Protein AF-T0MMG4-F1 (afdb_monomer_lite)

Radius of gyration: 22.17 Å; chains: 1; bounding box: 51×58×62 Å

Foldseek 3Di:
DVLLVVLCVQCVVVLVVLLVLLVVFDFPVLLVVLLPDQDVVSLLVSCVVNFPQSDDPDADLLNLLLSLLVRLVVVLVVSVVSNVVSVVVVVVVPPPDDDDDPDDDDDPVPDLLVLLSCLLQVLLLLVLLLVLLVVVLVPDPSVVSLVSRRGNDDDLSVQSVVDPWVVSNCVRRQVPDPLVVVVVVDDDDRHSNPDPSVLSSLSSNLVSLLVSLVSCVVSPFLVLVLSQLVLVVSLLVLLVVCLPPAAAPSSLVSRRPSHPDDPVLSRQSRHHNDPVSNLVSCVVPFPSVDDRVLGSVLVSLVSLVVNSVDRSHSSVVSSSSVSSVLSSVLSSVSNVCSVVVNSVVNVSRNRSHD

Sequence (354 aa):
MHVQYTCTDKYGYIIAEINGKELQLFNSDEYNSLKQCETIEEICIKLNRKYKFLEGTEMNKNELKKSLNKTLINEYENILKCTNDNINNSYNYKDGINDYDKTDNNIHTTNPLNTILEYYIETHKIKNFFFILQSLTKNKDINNLFTKIDIGDFDELKTLKFCKDMTDVQKYCIENCFLKKYYYKLKWHPDFKDNDYQKKQALLNKFHIEDTYNKLKNTNLFILEILELEADRCIIDLTMNSLNMFVGKDRLDLYPRIHSMDAKMVSSLSMVESIDDMKNILSSRYNINKDLYSELVNKEVCKYCESFRIFNDVSCVYSYFKLKEQEIKNVLWIVDCVLQGRKNEIGSLLNLNK

InterPro domains:
  IPR002843 ATPase, V0 complex, C/D subunit [PF01992] (110-347)
  IPR016727 ATPase, V0 complex, subunit D [PTHR11028] (10-348)
  IPR036079 V-type ATP synthase subunit C/D subunit superfamily [SSF103486] (11-89)
  IPR036079 V-type ATP synthase subunit C/D subunit superfamily [SSF103486] (109-350)

Secondary structure (DSSP, 8-state):
-HHHHHHHHHHHHHHHHHHHHHHTS--HHHHHHHHT-SSHHHHHHHHTTT-TT---SS--HHHHHHHHHHHHHHHHHHHHHHHHHHHHHHHHTSTTS--------------HHHHHHHHHHHHHHHHHHHHHHHHHTTT--THHHHTT--S---GGGGGGGG-SSHHHIIIIIITTSTTHHHHTTS---SSGGG--HHHHHHHHHHHHHHHHHHHHTTS--THHHHHHHHHHHHHHHHHHHHTTT--THHHHTTS-SS-SS-HHHHHHHHH--SHHHHHHHHTTTS-TTS-HHHHHHHHHHHHHHHGGGSTT-THHHHHHHHHHHHHHHHHHHHHHHHHTT-GGGGGG------

Organism: NCBI:txid1037528

Structure (mmCIF, N/CA/C/O backbone):
data_AF-T0MMG4-F1
#
_entry.id   AF-T0MMG4-F1
#
loop_
_atom_site.group_PDB
_atom_site.id
_atom_site.type_symbol
_atom_site.label_atom_id
_atom_site.label_alt_id
_atom_site.label_comp_id
_atom_site.label_asym_id
_atom_site.label_entity_id
_atom_site.label_seq_id
_atom_site.pdbx_PDB_ins_code
_atom_site.Cartn_x
_atom_site.Cartn_y
_atom_site.Cartn_z
_atom_site.occupancy
_atom_site.B_iso_or_equiv
_atom_site.auth_seq_id
_atom_site.auth_comp_id
_atom_site.auth_asym_id
_atom_site.auth_atom_id
_atom_site.pdbx_PDB_model_num
ATOM 1 N N . MET A 1 1 ? 1.106 30.629 -8.065 1.00 41.16 1 MET A N 1
ATOM 2 C CA . MET A 1 1 ? -0.204 31.318 -8.106 1.00 41.16 1 MET A CA 1
ATOM 3 C C . MET A 1 1 ? -1.181 30.692 -9.105 1.00 41.16 1 MET A C 1
ATOM 5 O O . MET A 1 1 ? -2.135 30.102 -8.630 1.00 41.16 1 MET A O 1
ATOM 9 N N . HIS A 1 2 ? -0.978 30.703 -10.433 1.00 44.34 2 HIS A N 1
ATOM 10 C CA . HIS A 1 2 ? -1.979 30.150 -11.385 1.00 44.34 2 HIS A CA 1
ATOM 11 C C . HIS A 1 2 ? -2.314 28.646 -11.222 1.00 44.34 2 HIS A C 1
ATOM 13 O O . HIS A 1 2 ? -3.482 28.269 -11.286 1.00 44.34 2 HIS A O 1
ATOM 19 N N . VAL A 1 3 ? -1.323 27.788 -10.948 1.00 50.91 3 VAL A N 1
ATOM 20 C CA . VAL A 1 3 ? -1.549 26.345 -10.676 1.00 50.91 3 VAL A CA 1
ATOM 21 C C . VAL A 1 3 ? -2.307 26.122 -9.357 1.00 50.91 3 VAL A C 1
ATOM 23 O O . VAL A 1 3 ? -3.092 25.192 -9.225 1.00 50.91 3 VAL A O 1
ATOM 26 N N . GLN A 1 4 ? -2.124 27.020 -8.386 1.00 49.47 4 GLN A N 1
ATOM 27 C CA . GLN A 1 4 ? -2.804 26.944 -7.094 1.00 49.47 4 GLN A CA 1
ATOM 28 C C . GLN A 1 4 ? -4.275 27.354 -7.230 1.00 49.47 4 GLN A C 1
ATOM 30 O O . GLN A 1 4 ? -5.133 26.631 -6.758 1.00 49.47 4 GLN A O 1
ATOM 35 N N . TYR A 1 5 ? -4.609 28.434 -7.942 1.00 52.09 5 TYR A N 1
ATOM 36 C CA . TYR A 1 5 ? -6.021 28.796 -8.153 1.00 52.09 5 TYR A CA 1
ATOM 37 C C . TYR A 1 5 ? -6.809 27.692 -8.880 1.00 52.09 5 TYR A C 1
ATOM 39 O O . TYR A 1 5 ? -7.887 27.304 -8.441 1.00 52.09 5 TYR A O 1
ATOM 47 N N . THR A 1 6 ? -6.217 27.091 -9.915 1.00 57.38 6 THR A N 1
ATOM 48 C CA . THR A 1 6 ? -6.860 26.015 -10.693 1.00 57.38 6 THR A CA 1
ATOM 49 C C . THR A 1 6 ? -7.081 24.719 -9.905 1.00 57.38 6 THR A C 1
ATOM 51 O O . THR A 1 6 ? -8.056 24.013 -10.158 1.00 57.38 6 THR A O 1
ATOM 54 N N . CYS A 1 7 ? -6.220 24.401 -8.932 1.00 63.09 7 CYS A N 1
ATOM 55 C CA . CYS A 1 7 ? -6.427 23.266 -8.030 1.00 63.09 7 CYS A CA 1
ATOM 56 C C . CYS A 1 7 ? -7.556 23.544 -7.017 1.00 63.09 7 CYS A C 1
ATOM 58 O O . CYS A 1 7 ? -8.381 22.660 -6.777 1.00 63.09 7 CYS A O 1
ATOM 60 N N . THR A 1 8 ? -7.669 24.781 -6.507 1.00 63.19 8 THR A N 1
ATOM 61 C CA . THR A 1 8 ? -8.729 25.158 -5.550 1.00 63.19 8 THR A CA 1
ATOM 62 C C . THR A 1 8 ? -10.099 25.064 -6.205 1.00 63.19 8 THR A C 1
ATOM 64 O O . THR A 1 8 ? -11.004 24.444 -5.651 1.00 63.19 8 THR A O 1
ATOM 67 N N . ASP A 1 9 ? -10.233 25.620 -7.410 1.00 65.50 9 ASP A N 1
ATOM 68 C CA . ASP A 1 9 ? -11.503 25.648 -8.139 1.00 65.50 9 ASP A CA 1
ATOM 69 C C . ASP A 1 9 ? -11.989 24.237 -8.506 1.00 65.50 9 ASP A C 1
ATOM 71 O O . ASP A 1 9 ? -13.190 23.990 -8.595 1.00 65.50 9 ASP A O 1
ATOM 75 N N . LYS A 1 10 ? -11.061 23.287 -8.692 1.00 75.94 10 LYS A N 1
ATOM 76 C CA . LYS A 1 10 ? -11.376 21.922 -9.133 1.00 75.94 10 LYS A CA 1
ATOM 77 C C . LYS A 1 10 ? -11.512 20.905 -7.994 1.00 75.94 10 LYS A C 1
ATOM 79 O O . LYS A 1 10 ? -12.312 19.975 -8.104 1.00 75.94 10 LYS A O 1
ATOM 84 N N . TYR A 1 11 ? -10.732 21.046 -6.922 1.00 85.00 11 TYR A N 1
ATOM 85 C CA . TYR A 1 11 ? -10.633 20.042 -5.854 1.00 85.00 11 TYR A CA 1
ATOM 86 C C . TYR A 1 11 ? -10.850 20.602 -4.445 1.00 85.00 11 TYR A C 1
ATOM 88 O O . TYR A 1 11 ? -10.805 19.830 -3.491 1.00 85.00 11 TYR A O 1
ATOM 96 N N . GLY A 1 12 ? -11.128 21.900 -4.283 1.00 86.06 12 GLY A N 1
ATOM 97 C CA . GLY A 1 12 ? -11.238 22.544 -2.970 1.00 86.06 12 GLY A CA 1
ATOM 98 C C . GLY A 1 12 ? -12.233 21.866 -2.023 1.00 86.06 12 GLY A C 1
ATOM 99 O O . GLY A 1 12 ? -11.913 21.658 -0.855 1.00 86.06 12 GLY A O 1
ATOM 100 N N . TYR A 1 13 ? -13.396 21.437 -2.530 1.00 88.88 13 TYR A N 1
ATOM 101 C CA . TYR A 1 13 ? -14.374 20.671 -1.743 1.00 88.88 13 TYR A CA 1
ATOM 102 C C . TYR A 1 13 ? -13.795 19.345 -1.225 1.00 88.88 13 TYR A C 1
ATOM 104 O O . TYR A 1 13 ? -13.890 19.057 -0.036 1.00 88.88 13 TYR A O 1
ATOM 112 N N . ILE A 1 14 ? -13.146 18.571 -2.101 1.00 91.62 14 ILE A N 1
ATOM 113 C CA . ILE A 1 14 ? -12.551 17.269 -1.763 1.00 91.62 14 ILE A CA 1
ATOM 114 C C . ILE A 1 14 ? -11.416 17.449 -0.753 1.00 91.62 14 ILE A C 1
ATOM 116 O O . ILE A 1 14 ? -11.339 16.716 0.228 1.00 91.62 14 ILE A O 1
ATOM 120 N N . ILE A 1 15 ? -10.555 18.449 -0.961 1.00 92.56 15 ILE A N 1
ATOM 121 C CA . ILE A 1 15 ? -9.464 18.773 -0.037 1.00 92.56 15 ILE A CA 1
ATOM 122 C C . ILE A 1 15 ? -10.038 19.138 1.339 1.00 92.56 15 ILE A C 1
ATOM 124 O O . ILE A 1 15 ? -9.567 18.618 2.349 1.00 92.56 15 ILE A O 1
ATOM 128 N N . ALA A 1 16 ? -11.076 19.976 1.402 1.00 91.81 16 ALA A N 1
ATOM 129 C CA . ALA A 1 16 ? -11.722 20.346 2.661 1.00 91.81 16 ALA A CA 1
ATOM 130 C C . ALA A 1 16 ? -12.370 19.140 3.364 1.00 91.81 16 ALA A C 1
ATOM 132 O O . ALA A 1 16 ? -12.200 18.970 4.572 1.00 91.81 16 ALA A O 1
ATOM 133 N N . GLU A 1 17 ? -13.063 18.275 2.618 1.00 93.75 17 GLU A N 1
ATOM 134 C CA . GLU A 1 17 ? -13.663 17.050 3.154 1.00 93.75 17 GLU A CA 1
ATOM 135 C C . GLU A 1 17 ? -12.597 16.109 3.736 1.00 93.75 17 GLU A C 1
ATOM 137 O O . GLU A 1 17 ? -12.744 15.623 4.859 1.00 93.75 17 GLU A O 1
ATOM 142 N N . ILE A 1 18 ? -11.497 15.890 3.010 1.00 95.44 18 ILE A N 1
ATOM 143 C CA . ILE A 1 18 ? -10.385 15.039 3.449 1.00 95.44 18 ILE A CA 1
ATOM 144 C C . ILE A 1 18 ? -9.688 15.606 4.685 1.00 95.44 18 ILE A C 1
ATOM 146 O O . ILE A 1 18 ? -9.394 14.849 5.607 1.00 95.44 18 ILE A O 1
ATOM 150 N N . ASN A 1 19 ? -9.484 16.923 4.761 1.00 93.50 19 ASN A N 1
ATOM 151 C CA . ASN A 1 19 ? -8.957 17.555 5.974 1.00 93.50 19 ASN A CA 1
ATOM 152 C C . ASN A 1 19 ? -9.914 17.365 7.165 1.00 93.50 19 ASN A C 1
ATOM 154 O O . ASN A 1 19 ? -9.479 17.039 8.265 1.00 93.50 19 ASN A O 1
ATOM 158 N N . GLY A 1 20 ? -11.229 17.475 6.952 1.00 93.75 20 GLY A N 1
ATOM 159 C CA . GLY A 1 20 ? -12.221 17.172 7.988 1.00 93.75 20 GLY A CA 1
ATOM 160 C C . GLY A 1 20 ? -12.181 15.710 8.455 1.00 93.75 20 GLY A C 1
ATOM 161 O O . GLY A 1 20 ? -12.328 15.433 9.645 1.00 93.75 20 GLY A O 1
ATOM 162 N N . LYS A 1 21 ? -11.952 14.769 7.534 1.00 93.50 21 LYS A N 1
ATOM 163 C CA . LYS A 1 21 ? -11.812 13.336 7.831 1.00 93.50 21 LYS A CA 1
ATOM 164 C C . LYS A 1 21 ? -10.495 12.993 8.528 1.00 93.50 21 LYS A C 1
ATOM 166 O O . LYS A 1 21 ? -10.490 12.125 9.399 1.00 93.50 21 LYS A O 1
ATOM 171 N N . GLU A 1 22 ? -9.397 13.667 8.196 1.00 93.69 22 GLU A N 1
ATOM 172 C CA . GLU A 1 22 ? -8.114 13.534 8.901 1.00 93.69 22 GLU A CA 1
ATOM 173 C C . GLU A 1 22 ? -8.278 13.870 10.388 1.00 93.69 22 GLU A C 1
ATOM 175 O O . GLU A 1 22 ? -7.864 13.094 11.256 1.00 93.69 22 GLU A O 1
ATOM 180 N N . LEU A 1 23 ? -9.010 14.942 10.707 1.00 91.56 23 LEU A N 1
ATOM 181 C CA . LEU A 1 23 ? -9.283 15.324 12.095 1.00 91.56 23 LEU A CA 1
ATOM 182 C C . LEU A 1 23 ? -10.032 14.232 12.874 1.00 91.56 23 LEU A C 1
ATOM 184 O O . LEU A 1 23 ? -9.870 14.136 14.091 1.00 91.56 23 LEU A O 1
ATOM 188 N N . GLN A 1 24 ? -10.772 13.360 12.185 1.00 92.12 24 GLN A N 1
ATOM 189 C CA . GLN A 1 24 ? -11.480 12.225 12.779 1.00 92.12 24 GLN A CA 1
ATOM 190 C C . GLN A 1 24 ? -10.598 10.988 12.995 1.00 92.12 24 GLN A C 1
ATOM 192 O O . GLN A 1 24 ? -11.041 10.067 13.680 1.00 92.12 24 GLN A O 1
ATOM 197 N N . LEU A 1 25 ? -9.366 10.933 12.475 1.00 92.31 25 LEU A N 1
ATOM 198 C CA . LEU A 1 25 ? -8.430 9.846 12.791 1.00 92.31 25 LEU A CA 1
ATOM 199 C C . LEU A 1 25 ? -8.111 9.807 14.292 1.00 92.31 25 LEU A C 1
ATOM 201 O O . LEU A 1 25 ? -8.094 10.850 14.955 1.00 92.31 25 LEU A O 1
ATOM 205 N N . PHE A 1 26 ? -7.881 8.606 14.824 1.00 90.81 26 PHE A N 1
ATOM 206 C CA . PHE A 1 26 ? -7.609 8.363 16.241 1.00 90.81 26 PHE A CA 1
ATOM 207 C C . PHE A 1 26 ? -6.363 9.106 16.725 1.00 90.81 26 PHE A C 1
ATOM 209 O O . PHE A 1 26 ? -5.273 8.948 16.172 1.00 90.81 26 PHE A O 1
ATOM 216 N N . ASN A 1 27 ? -6.528 9.889 17.790 1.00 89.62 27 ASN A N 1
ATOM 217 C CA . ASN A 1 27 ? -5.412 10.490 18.513 1.00 89.62 27 ASN A CA 1
ATOM 218 C C . ASN A 1 27 ? -4.875 9.546 19.608 1.00 89.62 27 ASN A C 1
ATOM 220 O O . ASN A 1 27 ? -5.426 8.472 19.871 1.00 89.62 27 ASN A O 1
ATOM 224 N N . SER A 1 28 ? -3.788 9.960 20.259 1.00 87.00 28 SER A N 1
ATOM 225 C CA . SER A 1 28 ? -3.120 9.186 21.313 1.00 87.00 28 SER A CA 1
ATOM 226 C C . SER A 1 28 ? -4.047 8.826 22.485 1.00 87.00 28 SER A C 1
ATOM 228 O O . SER A 1 28 ? -3.994 7.699 22.981 1.00 87.00 28 SER A O 1
ATOM 230 N N . ASP A 1 29 ? -4.935 9.733 22.900 1.00 88.31 29 ASP A N 1
ATOM 231 C CA . ASP A 1 29 ? -5.864 9.509 24.015 1.00 88.31 29 ASP A CA 1
ATOM 232 C C . ASP A 1 29 ? -6.959 8.505 23.660 1.00 88.31 29 ASP A C 1
ATOM 234 O O . ASP A 1 29 ? -7.296 7.624 24.452 1.00 88.31 29 ASP A O 1
ATOM 238 N N . GLU A 1 30 ? -7.492 8.590 22.444 1.00 91.00 30 GLU A N 1
ATOM 239 C CA . GLU A 1 30 ? -8.483 7.641 21.956 1.00 91.00 30 GLU A CA 1
ATOM 240 C C . GLU A 1 30 ? -7.872 6.247 21.793 1.00 91.00 30 GLU A C 1
ATOM 242 O O . GLU A 1 30 ? -8.503 5.263 22.185 1.00 91.00 30 GLU A O 1
ATOM 247 N N . TYR A 1 31 ? -6.627 6.147 21.308 1.00 90.25 31 TYR A N 1
ATOM 248 C CA . TYR A 1 31 ? -5.901 4.879 21.326 1.00 90.25 31 TYR A CA 1
ATOM 249 C C . TYR A 1 31 ? -5.753 4.362 22.751 1.00 90.25 31 TYR A C 1
ATOM 251 O O . TYR A 1 31 ? -6.132 3.223 22.996 1.00 90.25 31 TYR A O 1
ATOM 259 N N . ASN A 1 32 ? -5.288 5.177 23.703 1.00 87.75 32 ASN A N 1
ATOM 260 C CA . ASN A 1 32 ? -5.181 4.775 25.110 1.00 87.75 32 ASN A CA 1
ATOM 261 C C . ASN A 1 32 ? -6.522 4.278 25.674 1.00 87.75 32 ASN A C 1
ATOM 263 O O . ASN A 1 32 ? -6.554 3.280 26.392 1.00 87.75 32 ASN A O 1
ATOM 267 N N . SER A 1 33 ? -7.631 4.904 25.279 1.00 90.62 33 SER A N 1
ATOM 268 C CA . SER A 1 33 ? -8.981 4.468 25.634 1.00 90.62 33 SER A CA 1
ATOM 269 C C . SER A 1 33 ? -9.349 3.099 25.046 1.00 90.62 33 SER A C 1
ATOM 271 O O . SER A 1 33 ? -10.020 2.310 25.710 1.00 90.62 33 SER A O 1
ATOM 273 N N . LEU A 1 34 ? -8.906 2.786 23.823 1.00 90.38 34 LEU A N 1
ATOM 274 C CA . LEU A 1 34 ? -9.069 1.456 23.223 1.00 90.38 34 LEU A CA 1
ATOM 275 C C . LEU A 1 34 ? -8.214 0.400 23.936 1.00 90.38 34 LEU A C 1
ATOM 277 O O . LEU A 1 34 ? -8.696 -0.702 24.176 1.00 90.38 34 LEU A O 1
ATOM 281 N N . LYS A 1 35 ? -6.977 0.734 24.336 1.00 87.88 35 LYS A N 1
ATOM 282 C CA . LYS A 1 35 ? -6.071 -0.192 25.054 1.00 87.88 35 LYS A CA 1
ATOM 283 C C . LYS A 1 35 ? -6.644 -0.670 26.392 1.00 87.88 35 LYS A C 1
ATOM 285 O O . LYS A 1 35 ? -6.288 -1.747 26.866 1.00 87.88 35 LYS A O 1
ATOM 290 N N . GLN A 1 36 ? -7.502 0.141 27.008 1.00 88.88 36 GLN A N 1
ATOM 291 C 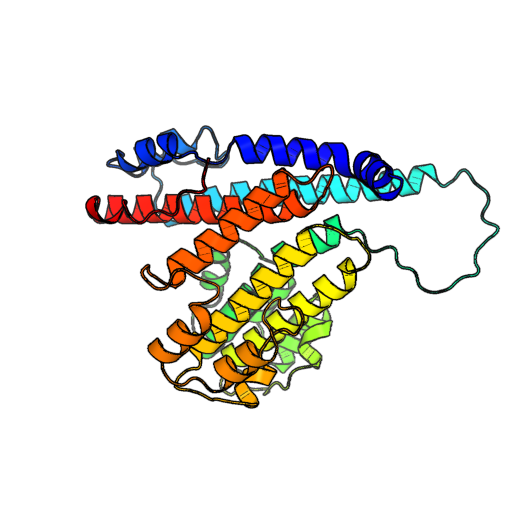CA . GLN A 1 36 ? -8.152 -0.174 28.279 1.00 88.88 36 GLN A CA 1
ATOM 292 C C . GLN A 1 36 ? -9.284 -1.199 28.140 1.00 88.88 36 GLN A C 1
ATOM 294 O O . GLN A 1 36 ? -9.649 -1.801 29.144 1.00 88.88 36 GLN A O 1
ATOM 299 N N . CYS A 1 37 ? -9.800 -1.438 26.929 1.00 90.69 37 CYS A N 1
ATOM 300 C CA . CYS A 1 37 ? -10.909 -2.366 26.717 1.00 90.69 37 CYS A CA 1
ATOM 301 C C . CYS A 1 37 ? -10.526 -3.810 27.080 1.00 90.69 37 CYS A C 1
ATOM 303 O O . CYS A 1 37 ? -9.371 -4.233 26.943 1.00 90.69 37 CYS A O 1
ATOM 305 N N . GLU A 1 38 ? -11.500 -4.577 27.555 1.00 89.25 38 GLU A N 1
ATOM 306 C CA . GLU A 1 38 ? -11.354 -5.994 27.915 1.00 89.25 38 GLU A CA 1
ATOM 307 C C . GLU A 1 38 ? -12.014 -6.931 26.910 1.00 89.25 38 GLU A C 1
ATOM 309 O O . GLU A 1 38 ? -11.631 -8.095 26.809 1.00 89.25 38 GLU A O 1
ATOM 314 N N . THR A 1 39 ? -12.958 -6.413 26.129 1.00 90.06 39 THR A N 1
ATOM 315 C CA . THR A 1 39 ? -13.765 -7.192 25.192 1.00 90.06 39 THR A CA 1
ATOM 316 C C . THR A 1 39 ? -13.793 -6.539 23.810 1.00 90.06 39 THR A C 1
ATOM 318 O O . THR A 1 39 ? -13.492 -5.350 23.653 1.00 90.06 39 THR A O 1
ATOM 321 N N . ILE A 1 40 ? -14.138 -7.316 22.776 1.00 89.00 40 ILE A N 1
ATOM 322 C CA . ILE A 1 40 ? -14.307 -6.760 21.426 1.00 89.00 40 ILE A CA 1
ATOM 323 C C . ILE A 1 40 ? -15.517 -5.828 21.408 1.00 89.00 40 ILE A C 1
ATOM 325 O O . ILE A 1 40 ? -15.472 -4.785 20.763 1.00 89.00 40 ILE A O 1
ATOM 329 N N . GLU A 1 41 ? -16.567 -6.152 22.153 1.00 89.25 41 GLU A N 1
ATOM 330 C CA . GLU A 1 41 ? -17.794 -5.371 22.256 1.00 89.25 41 GLU A CA 1
ATOM 331 C C . GLU A 1 41 ? -17.511 -3.943 22.752 1.00 89.25 41 GLU A C 1
ATOM 333 O O . GLU A 1 41 ? -17.969 -2.973 22.145 1.00 89.25 41 GLU A O 1
ATOM 338 N N . GLU A 1 42 ? -16.678 -3.785 23.788 1.00 91.25 42 GLU A N 1
ATOM 339 C CA . GLU A 1 42 ? -16.237 -2.469 24.277 1.00 91.25 42 GLU A CA 1
ATOM 340 C C . GLU A 1 42 ? -15.476 -1.667 23.216 1.00 91.25 42 GLU A C 1
ATOM 342 O O . GLU A 1 42 ? -15.705 -0.462 23.050 1.00 91.25 42 GLU A O 1
ATOM 347 N N . ILE A 1 43 ? -14.593 -2.339 22.468 1.00 91.12 43 ILE A N 1
ATOM 348 C CA . ILE A 1 43 ? -13.867 -1.734 21.347 1.00 91.12 43 ILE A CA 1
ATOM 349 C C . ILE A 1 43 ? -14.868 -1.261 20.285 1.00 91.12 43 ILE A C 1
ATOM 351 O O . ILE A 1 43 ? -14.791 -0.117 19.838 1.00 91.12 43 ILE A O 1
ATOM 355 N N . CYS A 1 44 ? -15.850 -2.088 19.925 1.00 90.44 44 CYS A N 1
ATOM 356 C CA . CYS A 1 44 ? -16.870 -1.757 18.928 1.00 90.44 44 CYS A CA 1
ATOM 357 C C . CYS A 1 44 ? -17.690 -0.528 19.330 1.00 90.44 44 CYS A C 1
ATOM 359 O O . CYS A 1 44 ? -17.863 0.385 18.522 1.00 90.44 44 CYS A O 1
ATOM 361 N N . ILE A 1 45 ? -18.112 -0.443 20.595 1.00 89.06 45 ILE A N 1
ATOM 362 C CA . ILE A 1 45 ? -18.847 0.716 21.124 1.00 89.06 45 ILE A CA 1
ATOM 363 C C . ILE A 1 45 ? -18.041 2.008 20.941 1.00 89.06 45 ILE A C 1
ATOM 365 O O . ILE A 1 45 ? -18.592 3.032 20.527 1.00 89.06 45 ILE A O 1
ATOM 369 N N . LYS A 1 46 ? -16.730 1.976 21.212 1.00 90.69 46 LYS A N 1
ATOM 370 C CA . LYS A 1 46 ? -15.849 3.141 21.023 1.00 90.69 46 LYS A CA 1
ATOM 371 C C . LYS A 1 46 ? -15.625 3.472 19.542 1.00 90.69 46 LYS A C 1
ATOM 373 O O . LYS A 1 46 ? -15.488 4.647 19.201 1.00 90.69 46 LYS A O 1
ATOM 378 N N . LEU A 1 47 ? -15.623 2.472 18.661 1.00 91.81 47 LEU A N 1
ATOM 379 C CA . LEU A 1 47 ? -15.443 2.652 17.217 1.00 91.81 47 LEU A CA 1
ATOM 380 C C . LEU A 1 47 ? -16.703 3.170 16.499 1.00 91.81 47 LEU A C 1
ATOM 382 O O . LEU A 1 47 ? -16.558 3.868 15.495 1.00 91.81 47 LEU A O 1
ATOM 386 N N . ASN A 1 48 ? -17.912 2.916 17.018 1.00 86.62 48 ASN A N 1
ATOM 387 C CA . ASN A 1 48 ? -19.199 3.291 16.396 1.00 86.62 48 ASN A CA 1
ATOM 388 C C . ASN A 1 48 ? -19.318 4.771 16.007 1.00 86.62 48 ASN A C 1
ATOM 390 O O . ASN A 1 48 ? -20.025 5.116 15.065 1.00 86.62 48 ASN A O 1
ATOM 394 N N . ARG A 1 49 ? -18.614 5.669 16.705 1.00 84.00 49 ARG A N 1
ATOM 395 C CA . ARG A 1 49 ? -18.614 7.105 16.374 1.00 84.00 49 ARG A CA 1
ATOM 396 C C . ARG A 1 49 ? -17.902 7.421 15.056 1.00 84.00 49 ARG A C 1
ATOM 398 O O . ARG A 1 49 ? -18.210 8.432 14.435 1.00 84.00 49 ARG A O 1
ATOM 405 N N . LYS A 1 50 ? -16.937 6.589 14.657 1.00 87.44 50 LYS A N 1
ATOM 406 C CA . LYS A 1 50 ? -16.031 6.820 13.519 1.00 87.44 50 LYS A CA 1
ATOM 407 C C . LYS A 1 50 ? -16.179 5.783 12.403 1.00 87.44 50 LYS A C 1
ATOM 409 O O . LYS A 1 50 ? -15.759 6.044 11.280 1.00 87.44 50 LYS A O 1
ATOM 414 N N . TYR A 1 51 ? -16.772 4.625 12.692 1.00 89.94 51 TYR A N 1
ATOM 415 C CA . TYR A 1 51 ? -16.980 3.534 11.742 1.00 89.94 51 TYR A CA 1
ATOM 416 C C . TYR A 1 51 ? -18.469 3.214 11.624 1.00 89.94 51 TYR A C 1
ATOM 418 O O . TYR A 1 51 ? -19.098 2.784 12.584 1.00 89.94 51 TYR A O 1
ATOM 426 N N . LYS A 1 52 ? -19.030 3.440 10.430 1.00 84.56 52 LYS A N 1
ATOM 427 C CA . LYS A 1 52 ? -20.486 3.431 10.200 1.00 84.56 52 LYS A CA 1
ATOM 428 C C . LYS A 1 52 ? -21.091 2.036 10.031 1.00 84.56 52 LYS A C 1
ATOM 430 O O . LYS A 1 52 ? -22.292 1.892 10.193 1.00 84.56 52 LYS A O 1
ATOM 435 N N . PHE A 1 53 ? -20.285 1.036 9.680 1.00 85.69 53 PHE A N 1
ATOM 436 C CA . PHE A 1 53 ? -20.763 -0.306 9.310 1.00 85.69 53 PHE A CA 1
ATOM 437 C C . PHE A 1 53 ? -20.557 -1.358 10.405 1.00 85.69 53 PHE A C 1
ATOM 439 O O . PHE A 1 53 ? -20.419 -2.538 10.102 1.00 85.69 53 PHE A O 1
ATOM 446 N N . LEU A 1 54 ? -20.481 -0.937 11.666 1.00 82.81 54 LEU A N 1
ATOM 447 C CA . LEU A 1 54 ? -20.386 -1.839 12.810 1.00 82.81 54 LEU A CA 1
ATOM 448 C C . LEU A 1 54 ? -21.803 -2.289 13.197 1.00 82.81 54 LEU A C 1
ATOM 450 O O . LEU A 1 54 ? -22.450 -1.690 14.051 1.00 82.81 54 LEU A O 1
ATOM 454 N N . GLU A 1 55 ? -22.311 -3.310 12.507 1.00 66.94 55 GLU A N 1
ATOM 455 C CA . GLU A 1 55 ? -23.650 -3.873 12.717 1.00 66.94 55 GLU A CA 1
ATOM 456 C C . GLU A 1 55 ? -23.535 -5.346 13.145 1.00 66.94 55 GLU A C 1
ATOM 458 O O . GLU A 1 55 ? -22.950 -6.156 12.429 1.00 66.94 55 GLU A O 1
ATOM 463 N N . GLY A 1 56 ? -24.093 -5.701 14.308 1.00 62.00 56 GLY A N 1
ATOM 464 C CA . GLY A 1 56 ? -24.115 -7.077 14.824 1.00 62.00 56 GLY A CA 1
ATOM 465 C C . GLY A 1 56 ? -24.150 -7.141 16.354 1.00 62.00 56 GLY A C 1
ATOM 466 O O . GLY A 1 56 ? -23.606 -6.267 17.023 1.00 62.00 56 GLY A O 1
ATOM 467 N N . THR A 1 57 ? -24.816 -8.157 16.915 1.00 59.03 57 THR A N 1
ATOM 468 C CA . THR A 1 57 ? -24.885 -8.394 18.373 1.00 59.03 57 THR A CA 1
ATOM 469 C C . THR A 1 57 ? -23.648 -9.103 18.923 1.00 59.03 57 THR A C 1
ATOM 471 O O . THR A 1 57 ? -23.305 -8.897 20.079 1.00 59.03 57 THR A O 1
ATOM 474 N N . GLU A 1 58 ? -22.970 -9.899 18.094 1.00 68.44 58 GLU A N 1
ATOM 475 C CA . GLU A 1 58 ? -21.698 -10.558 18.396 1.00 68.44 58 GLU A CA 1
ATOM 476 C C . GLU A 1 58 ? -20.773 -10.322 17.204 1.00 68.44 58 GLU A C 1
ATOM 478 O O . GLU A 1 58 ? -21.166 -10.590 16.068 1.00 68.44 58 GLU A O 1
ATOM 483 N N . MET A 1 59 ? -19.580 -9.774 17.442 1.00 80.62 59 MET A N 1
ATOM 484 C CA . MET A 1 59 ? -18.658 -9.424 16.365 1.00 80.62 59 MET A CA 1
ATOM 485 C C . MET A 1 59 ? -17.293 -10.049 16.616 1.00 80.62 59 MET A C 1
ATOM 487 O O . MET A 1 59 ? -16.595 -9.708 17.568 1.00 80.62 59 MET A O 1
ATOM 491 N N . ASN A 1 60 ? -16.885 -10.965 15.743 1.00 87.88 60 ASN A N 1
ATOM 492 C CA . ASN A 1 60 ? -15.540 -11.527 15.796 1.00 87.88 60 ASN A CA 1
ATOM 493 C C . ASN A 1 60 ? -14.526 -10.626 15.066 1.00 87.88 60 ASN A C 1
ATOM 495 O O . ASN A 1 60 ? -14.871 -9.704 14.323 1.00 87.88 60 ASN A O 1
ATOM 499 N N . LYS A 1 61 ? -13.230 -10.917 15.232 1.00 88.56 61 LYS A N 1
ATOM 500 C CA . LYS A 1 61 ? -12.142 -10.151 14.599 1.00 88.56 61 LYS A CA 1
ATOM 501 C C . LYS A 1 61 ? -12.295 -10.019 13.076 1.00 88.56 61 LYS A C 1
ATOM 503 O O . LYS A 1 61 ? -11.967 -8.974 12.515 1.00 88.56 61 LYS A O 1
ATOM 508 N N . ASN A 1 62 ? -12.753 -11.069 12.392 1.00 88.62 62 ASN A N 1
ATOM 509 C CA . ASN A 1 62 ? -12.879 -11.056 10.933 1.00 88.62 62 ASN A CA 1
ATOM 510 C C . ASN A 1 62 ? -14.051 -10.176 10.479 1.00 88.62 62 ASN A C 1
ATOM 512 O O . ASN A 1 62 ? -13.915 -9.447 9.498 1.00 88.62 62 ASN A O 1
ATOM 516 N N . GLU A 1 63 ? -15.175 -10.213 11.189 1.00 89.06 63 GLU A N 1
ATOM 517 C CA . GLU A 1 63 ? -16.329 -9.335 10.952 1.00 89.06 63 GLU A CA 1
ATOM 518 C C . GLU A 1 63 ? -15.996 -7.876 11.245 1.00 89.06 63 GLU A C 1
ATOM 520 O O . GLU A 1 63 ? -16.302 -7.003 10.429 1.00 89.06 63 GLU A O 1
ATOM 525 N N . LEU A 1 64 ? -15.279 -7.613 12.342 1.00 91.19 64 LEU A N 1
ATOM 526 C CA . LEU A 1 64 ? -14.769 -6.282 12.652 1.00 91.19 64 LEU A CA 1
ATOM 527 C C . LEU A 1 64 ? -13.865 -5.784 11.522 1.00 91.19 64 LEU A C 1
ATOM 529 O O . LEU A 1 64 ? -14.116 -4.721 10.964 1.00 91.19 64 LEU A O 1
ATOM 533 N N . LYS A 1 65 ? -12.870 -6.576 11.105 1.00 92.56 65 LYS A N 1
ATOM 534 C CA . LYS A 1 65 ? -11.984 -6.230 9.982 1.00 92.56 65 LYS A CA 1
ATOM 535 C C . LYS A 1 65 ? -12.767 -5.872 8.715 1.00 92.56 65 LYS A C 1
ATOM 537 O O . LYS A 1 65 ? -12.479 -4.846 8.100 1.00 92.56 65 LYS A O 1
ATOM 542 N N . LYS A 1 66 ? -13.763 -6.681 8.339 1.00 90.88 66 LYS A N 1
ATOM 543 C CA . LYS A 1 66 ? -14.622 -6.414 7.174 1.00 90.88 66 LYS A CA 1
ATOM 544 C C . LYS A 1 66 ? -15.388 -5.101 7.321 1.00 90.88 66 LYS A C 1
ATOM 546 O O . LYS A 1 66 ? -15.423 -4.315 6.381 1.00 90.88 66 LYS A O 1
ATOM 551 N N . SER A 1 67 ? -15.948 -4.836 8.496 1.00 91.69 67 SER A N 1
ATOM 552 C CA . SER A 1 67 ? -16.726 -3.624 8.786 1.00 91.69 67 SER A CA 1
ATOM 553 C C . SER A 1 67 ? -15.873 -2.351 8.746 1.00 91.69 67 SER A C 1
ATOM 555 O O . SER A 1 67 ? -16.275 -1.333 8.170 1.00 91.69 67 SER A O 1
ATOM 557 N N . LEU A 1 68 ? -14.654 -2.416 9.293 1.00 94.06 68 LEU A N 1
ATOM 558 C CA . LEU A 1 68 ? -13.689 -1.317 9.231 1.00 94.06 68 LEU A CA 1
ATOM 559 C C . LEU A 1 68 ? -13.274 -1.026 7.782 1.00 94.06 68 LEU A C 1
ATOM 561 O O . LEU A 1 68 ? -13.352 0.120 7.337 1.00 94.06 68 LEU A O 1
ATOM 565 N N . ASN A 1 69 ? -12.923 -2.065 7.018 1.00 94.56 69 ASN A N 1
ATOM 566 C CA . ASN A 1 69 ? -12.548 -1.924 5.608 1.00 94.56 69 ASN A CA 1
ATOM 567 C C . ASN A 1 69 ? -13.721 -1.460 4.731 1.00 94.56 69 ASN A C 1
ATOM 569 O O . ASN A 1 69 ? -13.520 -0.665 3.818 1.00 94.56 69 ASN A O 1
ATOM 573 N N . LYS A 1 70 ? -14.957 -1.871 5.033 1.00 93.19 70 LYS A N 1
ATOM 574 C CA . LYS A 1 70 ? -16.158 -1.380 4.342 1.00 93.19 70 LYS A CA 1
ATOM 575 C C . LYS A 1 70 ? -16.348 0.126 4.532 1.00 93.19 70 LYS A C 1
ATOM 577 O O . LYS A 1 70 ? -16.748 0.809 3.595 1.00 93.19 70 LYS A O 1
ATOM 582 N N . THR A 1 71 ? -16.018 0.656 5.714 1.00 94.50 71 THR A N 1
ATOM 583 C CA . THR A 1 71 ? -16.031 2.109 5.955 1.00 94.50 71 THR A CA 1
ATOM 584 C C . THR A 1 71 ? -15.020 2.807 5.053 1.00 94.50 71 THR A C 1
ATOM 586 O O . THR A 1 71 ? -15.405 3.705 4.313 1.00 94.50 71 THR A O 1
ATOM 589 N N . LEU A 1 72 ? -13.768 2.339 5.051 1.00 95.50 72 LEU A N 1
ATOM 590 C CA . LEU A 1 72 ? -12.694 2.872 4.207 1.00 9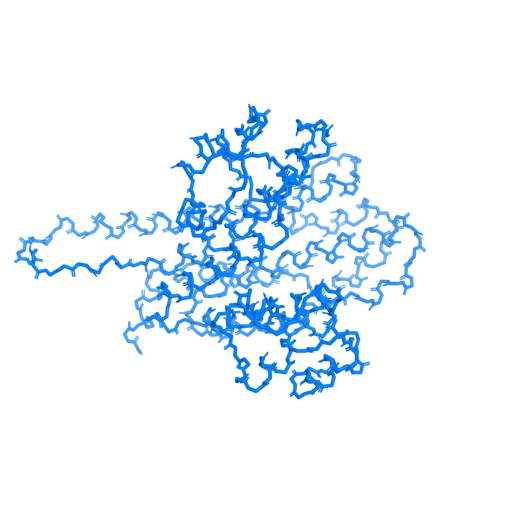5.50 72 LEU A CA 1
ATOM 591 C C . LEU A 1 72 ? -13.072 2.878 2.714 1.00 95.50 72 LEU A C 1
ATOM 593 O O . LEU A 1 72 ? -12.900 3.888 2.036 1.00 95.50 72 LEU A O 1
ATOM 597 N N . ILE A 1 73 ? -13.628 1.774 2.210 1.00 94.88 73 ILE A N 1
ATOM 598 C CA . ILE A 1 73 ? -14.017 1.637 0.797 1.00 94.88 73 ILE A CA 1
ATOM 599 C C . ILE A 1 73 ? -15.170 2.566 0.447 1.00 94.88 73 ILE A C 1
ATOM 601 O O . ILE A 1 73 ? -15.105 3.252 -0.565 1.00 94.88 73 ILE A O 1
ATOM 605 N N . ASN A 1 74 ? -16.191 2.655 1.297 1.00 94.88 74 ASN A N 1
ATOM 606 C CA . ASN A 1 74 ? -17.288 3.592 1.082 1.00 94.88 74 ASN A CA 1
ATOM 607 C C . ASN A 1 74 ? -16.784 5.045 1.040 1.00 94.88 74 ASN A C 1
ATOM 609 O O . ASN A 1 74 ? -17.263 5.855 0.252 1.00 94.88 74 ASN A O 1
ATOM 613 N N . GLU A 1 75 ? -15.813 5.409 1.881 1.00 95.06 75 GLU A N 1
ATOM 614 C CA . GLU A 1 75 ? -15.187 6.732 1.812 1.00 95.06 75 GLU A CA 1
ATOM 615 C C . GLU A 1 75 ? -14.413 6.935 0.507 1.00 95.06 75 GLU A C 1
ATOM 617 O O . GLU A 1 75 ? -14.566 7.981 -0.118 1.00 95.06 75 GLU A O 1
ATOM 622 N N . TYR A 1 76 ? -13.657 5.932 0.058 1.00 96.25 76 TYR A N 1
ATOM 623 C CA . TYR A 1 76 ? -12.974 5.952 -1.235 1.00 96.25 76 TYR A CA 1
ATOM 624 C C . TYR A 1 76 ? -13.945 6.128 -2.411 1.00 96.25 76 TYR A C 1
ATOM 626 O O . TYR A 1 76 ? -13.742 7.006 -3.250 1.00 96.25 76 TYR A O 1
ATOM 634 N N . GLU A 1 77 ? -15.027 5.350 -2.455 1.00 93.88 77 GLU A N 1
ATOM 635 C CA . GLU A 1 77 ? -16.036 5.406 -3.518 1.00 93.88 77 GLU A CA 1
ATOM 636 C C . GLU A 1 77 ? -16.736 6.766 -3.578 1.00 93.88 77 GLU A C 1
ATOM 638 O O . GLU A 1 77 ? -16.962 7.290 -4.669 1.00 93.88 77 GLU A O 1
ATOM 643 N N . ASN A 1 78 ? -17.021 7.378 -2.424 1.00 92.94 78 ASN A N 1
ATOM 644 C CA . ASN A 1 78 ? -17.592 8.724 -2.374 1.00 92.94 78 ASN A CA 1
ATOM 645 C C . ASN A 1 78 ? -16.638 9.766 -2.974 1.00 92.94 78 ASN A C 1
ATOM 647 O O . ASN A 1 78 ? -17.059 10.563 -3.810 1.00 92.94 78 ASN A O 1
ATOM 651 N N . ILE A 1 79 ? -15.349 9.727 -2.619 1.00 92.94 79 ILE A N 1
ATOM 652 C CA . ILE A 1 79 ? -14.348 10.653 -3.172 1.00 92.94 79 ILE A CA 1
ATOM 653 C C . ILE A 1 79 ? -14.156 10.425 -4.677 1.00 92.94 79 ILE A C 1
ATOM 655 O O . ILE A 1 79 ? -14.088 11.388 -5.446 1.00 92.94 79 ILE A O 1
ATOM 659 N N . LEU A 1 80 ? -14.124 9.168 -5.125 1.00 90.88 80 LEU A N 1
ATOM 660 C CA . LEU A 1 80 ? -14.034 8.825 -6.545 1.00 90.88 80 LEU A CA 1
ATOM 661 C C . LEU A 1 80 ? -15.251 9.341 -7.325 1.00 90.88 80 LEU A C 1
ATOM 663 O O . LEU A 1 80 ? -15.093 9.937 -8.391 1.00 90.88 80 LEU A O 1
ATOM 667 N N . LYS A 1 81 ? -16.458 9.173 -6.775 1.00 88.94 81 LYS A N 1
ATOM 668 C CA . LYS A 1 81 ? -17.695 9.699 -7.359 1.00 88.94 81 LYS A CA 1
ATOM 669 C C . LYS A 1 81 ? -17.654 11.223 -7.474 1.00 88.94 81 LYS A C 1
ATOM 671 O O . LYS A 1 81 ? -17.832 11.736 -8.573 1.00 88.94 81 LYS A O 1
ATOM 676 N N . CYS A 1 82 ? -17.324 11.932 -6.392 1.00 85.75 82 CYS A N 1
ATOM 677 C CA . CYS A 1 82 ? -17.166 13.390 -6.406 1.00 85.75 82 CYS A CA 1
ATOM 678 C C . CYS A 1 82 ? -16.137 13.844 -7.454 1.00 85.75 82 CYS A C 1
ATOM 680 O O . CYS A 1 82 ? -16.340 14.840 -8.147 1.00 85.75 82 CYS A O 1
ATOM 682 N N . THR A 1 83 ? -15.043 13.094 -7.609 1.00 84.25 83 THR A N 1
ATOM 683 C CA . THR A 1 83 ? -14.018 13.407 -8.609 1.00 84.25 83 THR A CA 1
ATOM 684 C C . THR A 1 83 ? -14.555 13.259 -10.034 1.00 84.25 83 THR A C 1
ATOM 686 O O . THR A 1 83 ? -14.320 14.138 -10.863 1.00 84.25 83 THR A O 1
ATOM 689 N N . ASN A 1 84 ? -15.314 12.199 -10.319 1.00 82.62 84 ASN A N 1
ATOM 690 C CA . ASN A 1 84 ? -15.927 11.970 -11.630 1.00 82.62 84 ASN A CA 1
ATOM 691 C C . ASN A 1 84 ? -17.043 12.977 -11.949 1.00 82.62 84 ASN A C 1
ATOM 693 O O . ASN A 1 84 ? -17.115 13.474 -13.073 1.00 82.62 84 ASN A O 1
ATOM 697 N N . ASP A 1 85 ? -17.859 13.343 -10.962 1.00 76.94 85 ASP A N 1
ATOM 698 C CA . ASP A 1 85 ? -18.916 14.347 -11.121 1.00 76.94 85 ASP A CA 1
ATOM 699 C C . ASP A 1 85 ? -18.321 15.734 -11.435 1.00 76.94 85 ASP A C 1
ATOM 701 O O . ASP A 1 85 ? -18.783 16.421 -12.350 1.00 76.94 85 ASP A O 1
ATOM 705 N N . ASN A 1 86 ? -17.224 16.115 -10.766 1.00 68.62 86 ASN A N 1
ATOM 706 C CA . ASN A 1 86 ? -16.489 17.350 -11.067 1.00 68.62 86 ASN A CA 1
ATOM 707 C C . ASN A 1 86 ? -15.916 17.362 -12.493 1.00 68.62 86 ASN A C 1
ATOM 709 O O . ASN A 1 86 ? -15.903 18.405 -13.149 1.00 68.62 86 ASN A O 1
ATOM 713 N N . ILE A 1 87 ? -15.454 16.212 -12.996 1.00 64.75 87 ILE A N 1
ATOM 714 C CA . ILE A 1 87 ? -14.979 16.079 -14.378 1.00 64.75 87 ILE A CA 1
ATOM 715 C C . ILE A 1 87 ? -16.136 16.316 -15.355 1.00 64.75 87 ILE A C 1
ATOM 717 O O . ILE A 1 87 ? -16.018 17.171 -16.232 1.00 64.75 87 ILE A O 1
ATOM 721 N N . ASN A 1 88 ? -17.263 15.626 -15.175 1.00 59.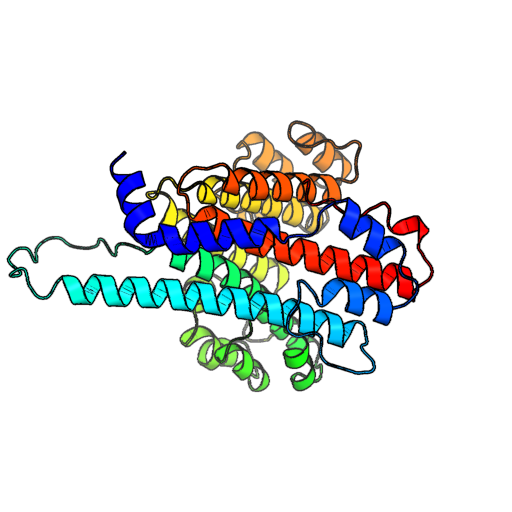97 88 ASN A N 1
ATOM 722 C CA . ASN A 1 88 ? -18.414 15.712 -16.079 1.00 59.97 88 ASN A CA 1
ATOM 723 C C . ASN A 1 88 ? -19.027 17.123 -16.117 1.00 59.97 88 ASN A C 1
ATOM 725 O O . ASN A 1 88 ? -19.324 17.644 -17.192 1.00 59.97 88 ASN A O 1
ATOM 729 N N . ASN A 1 89 ? -19.127 17.794 -14.966 1.00 57.78 89 ASN A N 1
ATOM 730 C CA . ASN A 1 89 ? -19.629 19.168 -14.890 1.00 57.78 89 ASN A CA 1
ATOM 731 C C . ASN A 1 89 ? -18.689 20.188 -15.556 1.00 57.78 89 ASN A C 1
ATOM 733 O O . ASN A 1 89 ? -19.158 21.169 -16.131 1.00 57.78 89 ASN A O 1
ATOM 737 N N . SER A 1 90 ? -17.372 19.946 -15.535 1.00 54.84 90 SER A N 1
ATOM 738 C CA . SER A 1 90 ? -16.395 20.809 -16.216 1.00 54.84 90 SER A CA 1
ATOM 739 C C . SER A 1 90 ? -16.453 20.718 -17.748 1.00 54.84 90 SER A C 1
ATOM 741 O O . SER A 1 90 ? -16.110 21.688 -18.425 1.00 54.84 90 SER A O 1
ATOM 743 N N . TYR A 1 91 ? -16.918 19.589 -18.299 1.00 49.06 91 TYR A N 1
ATOM 744 C CA . TYR A 1 91 ? -17.142 19.428 -19.739 1.00 49.06 91 TYR A CA 1
ATOM 745 C C . TYR A 1 91 ? -18.447 20.097 -20.191 1.00 49.06 91 TYR A C 1
ATOM 747 O O . TYR A 1 91 ? -18.439 20.809 -21.191 1.00 49.06 91 TYR A O 1
ATOM 755 N N . ASN A 1 92 ? -19.523 19.991 -19.405 1.00 40.53 92 ASN A N 1
ATOM 756 C CA . ASN A 1 92 ? -20.826 20.587 -19.740 1.00 40.53 92 ASN A CA 1
ATOM 757 C C . ASN A 1 92 ? -20.834 22.131 -19.750 1.00 40.53 92 ASN A C 1
ATOM 759 O O . ASN A 1 92 ? -21.724 22.738 -20.336 1.00 40.53 92 ASN A O 1
ATOM 763 N N . TYR A 1 93 ? -19.849 22.789 -19.128 1.00 42.06 93 TYR A N 1
ATOM 764 C CA . TYR A 1 93 ? -19.698 24.251 -19.179 1.00 42.06 93 TYR A CA 1
ATOM 765 C C . TYR A 1 93 ? -18.963 24.762 -20.433 1.00 42.06 93 TYR A C 1
ATOM 767 O O . TYR A 1 93 ? -18.906 25.973 -20.650 1.00 42.06 93 TYR A O 1
ATOM 775 N N . LYS A 1 94 ? -18.382 23.872 -21.253 1.00 43.44 94 LYS A N 1
ATOM 776 C CA . LYS A 1 94 ? -17.603 24.244 -22.448 1.00 43.44 94 LYS A CA 1
ATOM 777 C C . LYS A 1 94 ? -18.372 24.172 -23.771 1.00 43.44 94 LYS A C 1
ATOM 779 O O . LYS A 1 94 ? -17.843 24.652 -24.767 1.00 43.44 94 LYS A O 1
ATOM 784 N N . ASP A 1 95 ? -19.633 23.739 -23.781 1.00 39.53 95 ASP A N 1
ATOM 785 C CA . ASP A 1 95 ? -20.480 23.698 -24.991 1.00 39.53 95 ASP A CA 1
ATOM 786 C C . ASP A 1 95 ? -21.021 25.080 -25.446 1.00 39.53 95 ASP A C 1
ATOM 788 O O . ASP A 1 95 ? -22.015 25.174 -26.162 1.00 39.53 95 ASP A O 1
ATOM 792 N N . GLY A 1 96 ? -20.365 26.178 -25.051 1.00 37.56 96 GLY A N 1
ATOM 793 C CA . GLY A 1 96 ? -20.732 27.552 -25.422 1.00 37.56 96 GLY A CA 1
ATOM 794 C C . GLY A 1 96 ? -19.635 28.368 -26.117 1.00 37.56 96 GLY A C 1
ATOM 795 O O . GLY A 1 96 ? -19.870 29.535 -26.426 1.00 37.56 96 GLY A O 1
ATOM 796 N N . ILE A 1 97 ? -18.443 27.809 -26.360 1.00 36.44 97 ILE A N 1
ATOM 797 C CA . ILE A 1 97 ? -17.352 28.518 -27.049 1.00 36.44 97 ILE A CA 1
ATOM 798 C C . ILE A 1 97 ? -16.960 27.725 -28.295 1.00 36.44 97 ILE A C 1
ATOM 800 O O . ILE A 1 97 ? -16.470 26.606 -28.204 1.00 36.44 97 ILE A O 1
ATOM 804 N N . ASN A 1 98 ? -17.210 28.332 -29.455 1.00 35.12 98 ASN A N 1
ATOM 805 C CA . ASN A 1 98 ? -16.926 27.799 -30.784 1.00 35.12 98 ASN A CA 1
ATOM 806 C C . ASN A 1 98 ? -15.483 27.275 -30.912 1.00 35.12 98 ASN A C 1
ATOM 808 O O . ASN A 1 98 ? -14.523 28.040 -30.819 1.00 35.12 98 ASN A O 1
ATOM 812 N N . ASP A 1 99 ? -15.374 25.973 -31.183 1.00 36.88 99 ASP A N 1
ATOM 813 C CA . ASP A 1 99 ? -14.171 25.239 -31.582 1.00 36.88 99 ASP A CA 1
ATOM 814 C C . ASP A 1 99 ? -13.572 25.827 -32.877 1.00 36.88 99 ASP A C 1
ATOM 816 O O . ASP A 1 99 ? -14.112 25.609 -33.963 1.00 36.88 99 ASP A O 1
ATOM 820 N N . TYR A 1 100 ? -12.429 26.515 -32.783 1.00 33.66 100 TYR A N 1
ATOM 821 C CA . TYR A 1 100 ? -11.575 26.834 -33.940 1.00 33.66 100 TYR A CA 1
ATOM 822 C C . TYR A 1 100 ? -10.082 26.533 -33.745 1.00 33.66 100 TYR A C 1
ATOM 824 O O . TYR A 1 100 ? -9.295 26.919 -34.595 1.00 33.66 100 TYR A O 1
ATOM 832 N N . ASP A 1 101 ? -9.684 25.766 -32.726 1.00 32.00 101 ASP A N 1
ATOM 833 C CA . ASP A 1 101 ? -8.296 25.290 -32.595 1.00 32.00 101 ASP A CA 1
ATOM 834 C C . ASP A 1 101 ? -8.254 23.796 -32.243 1.00 32.00 101 ASP A C 1
ATOM 836 O O . ASP A 1 101 ? -7.968 23.377 -31.123 1.00 32.00 101 ASP A O 1
ATOM 840 N N . LYS A 1 102 ? -8.551 22.960 -33.246 1.00 34.97 102 LYS A N 1
ATOM 841 C CA . LYS A 1 102 ? -8.221 21.524 -33.264 1.00 34.97 102 LYS A CA 1
ATOM 842 C C . LYS A 1 102 ? -6.948 21.291 -34.068 1.00 34.97 102 LYS A C 1
ATOM 844 O O . LYS A 1 102 ? -6.965 20.567 -35.056 1.00 34.97 102 LYS A O 1
ATOM 849 N N . THR A 1 103 ? -5.840 21.882 -33.641 1.00 32.81 103 THR A N 1
ATOM 850 C CA . THR A 1 103 ? -4.507 21.488 -34.110 1.00 32.81 103 THR A CA 1
ATOM 851 C C . THR A 1 103 ? -3.489 21.714 -33.003 1.00 32.81 103 THR A C 1
ATOM 853 O O . THR A 1 103 ? -2.797 22.719 -33.002 1.00 32.81 103 THR A O 1
ATOM 856 N N . ASP A 1 104 ? -3.418 20.784 -32.051 1.00 30.41 104 ASP A N 1
ATOM 857 C CA . ASP A 1 104 ? -2.131 20.282 -31.567 1.00 30.41 104 ASP A CA 1
ATOM 858 C C . ASP A 1 104 ? -2.306 18.955 -30.817 1.00 30.41 104 ASP A C 1
ATOM 860 O O . ASP A 1 104 ? -3.188 18.759 -29.980 1.00 30.41 104 ASP A O 1
ATOM 864 N N . ASN A 1 105 ? -1.473 17.998 -31.209 1.00 31.50 105 ASN A N 1
ATOM 865 C CA . ASN A 1 105 ? -1.492 16.603 -30.799 1.00 31.50 105 ASN A CA 1
ATOM 866 C C . ASN A 1 105 ? -1.092 16.408 -29.318 1.00 31.50 105 ASN A C 1
ATOM 868 O O . ASN A 1 105 ? -0.139 17.013 -28.839 1.00 31.50 105 ASN A O 1
ATOM 872 N N . ASN A 1 106 ? -1.707 15.419 -28.654 1.00 30.22 106 ASN A N 1
ATOM 873 C CA . ASN A 1 106 ? -1.134 14.661 -27.524 1.00 30.22 106 ASN A CA 1
ATOM 874 C C . ASN A 1 106 ? -0.854 15.380 -26.186 1.00 30.22 106 ASN A C 1
ATOM 876 O O . ASN A 1 106 ? 0.170 15.132 -25.549 1.00 30.22 106 ASN A O 1
ATOM 880 N N . ILE A 1 107 ? -1.812 16.135 -25.650 1.00 35.19 107 ILE A N 1
ATOM 881 C CA . ILE A 1 107 ? -1.874 16.357 -24.195 1.00 35.19 107 ILE A CA 1
ATOM 882 C C . ILE A 1 107 ? -3.215 15.822 -23.695 1.00 35.19 107 ILE A C 1
ATOM 884 O O . ILE A 1 107 ? -4.175 16.565 -23.516 1.00 35.19 107 ILE A O 1
ATOM 888 N N . HIS A 1 108 ? -3.294 14.510 -23.453 1.00 38.91 108 HIS A N 1
ATOM 889 C CA . HIS A 1 108 ? -4.274 14.019 -22.488 1.00 38.91 108 HIS A CA 1
ATOM 890 C C . HIS A 1 108 ? -3.916 14.681 -21.156 1.00 38.91 108 HIS A C 1
ATOM 892 O O . HIS A 1 108 ? -2.908 14.342 -20.540 1.00 38.91 108 HIS A O 1
ATOM 898 N N . THR A 1 109 ? -4.685 15.687 -20.744 1.00 48.59 109 THR A N 1
ATOM 899 C CA . THR A 1 109 ? -4.536 16.329 -19.440 1.00 48.59 109 THR A CA 1
ATOM 900 C C . THR A 1 109 ? -4.960 15.321 -18.376 1.00 48.59 109 THR A C 1
ATOM 902 O O . THR A 1 109 ? -6.117 15.252 -17.967 1.00 48.59 109 THR A O 1
ATOM 905 N N . THR A 1 110 ? -4.022 14.462 -17.974 1.00 65.31 110 THR A N 1
ATOM 906 C CA . THR A 1 110 ? -4.238 13.436 -16.955 1.00 65.31 110 THR A CA 1
ATOM 907 C C . THR A 1 110 ? -4.770 14.106 -15.694 1.00 65.31 110 THR A C 1
ATOM 909 O O . THR A 1 110 ? -4.129 15.007 -15.154 1.00 65.31 110 THR A O 1
ATOM 912 N N . ASN A 1 111 ? -5.951 13.699 -15.223 1.00 86.81 111 ASN A N 1
ATOM 913 C CA . ASN A 1 111 ? -6.485 14.197 -13.963 1.00 86.81 111 ASN A CA 1
ATOM 914 C C . ASN A 1 111 ? -5.604 13.658 -12.813 1.00 86.81 111 ASN A C 1
ATOM 916 O O . ASN A 1 111 ? -5.574 12.438 -12.610 1.00 86.81 111 ASN A O 1
ATOM 920 N N . PRO A 1 112 ? -4.898 14.527 -12.060 1.00 90.69 112 PRO A N 1
ATOM 921 C CA . PRO A 1 112 ? -3.973 14.067 -11.031 1.00 90.69 112 PRO A CA 1
ATOM 922 C C . PRO A 1 112 ? -4.671 13.300 -9.908 1.00 90.69 112 PRO A C 1
ATOM 924 O O . PRO A 1 112 ? -4.165 12.273 -9.472 1.00 90.69 112 PRO A O 1
ATOM 927 N N . LEU A 1 113 ? -5.862 13.741 -9.489 1.00 91.81 113 LEU A N 1
ATOM 928 C CA . LEU A 1 113 ? -6.612 13.091 -8.416 1.00 91.81 113 LEU A CA 1
ATOM 929 C C . LEU A 1 113 ? -7.085 11.688 -8.819 1.00 91.81 113 LEU A C 1
ATOM 931 O O . LEU A 1 113 ? -6.911 10.752 -8.044 1.00 91.81 113 LEU A O 1
ATOM 935 N N . ASN A 1 114 ? -7.588 11.509 -10.045 1.00 92.81 114 ASN A N 1
ATOM 936 C CA . ASN A 1 114 ? -7.930 10.167 -10.539 1.00 92.81 114 ASN A CA 1
ATOM 937 C C . ASN A 1 114 ? -6.704 9.259 -10.564 1.00 92.81 114 ASN A C 1
ATOM 939 O O . ASN A 1 114 ? -6.777 8.138 -10.085 1.00 92.81 114 ASN A O 1
ATOM 943 N N . THR A 1 115 ? -5.564 9.762 -11.042 1.00 94.94 115 THR A N 1
ATOM 944 C CA . THR A 1 115 ? -4.319 8.978 -11.083 1.00 94.94 115 THR A CA 1
ATOM 945 C C . THR A 1 115 ? -3.881 8.544 -9.682 1.00 94.94 115 THR A C 1
ATOM 947 O O . THR A 1 115 ? -3.428 7.418 -9.495 1.00 94.94 115 THR A O 1
ATOM 950 N N . ILE A 1 116 ? -4.042 9.418 -8.684 1.00 96.50 116 ILE A N 1
ATOM 951 C CA . ILE A 1 116 ? -3.742 9.124 -7.277 1.00 96.50 116 ILE A CA 1
ATOM 952 C C . ILE A 1 116 ? -4.686 8.048 -6.717 1.00 96.50 116 ILE A C 1
ATOM 954 O O . ILE A 1 116 ? -4.232 7.095 -6.082 1.00 96.50 116 ILE A O 1
ATOM 958 N N . LEU A 1 117 ? -5.993 8.186 -6.954 1.00 96.38 117 LEU A N 1
ATOM 959 C CA . LEU A 1 117 ? -7.002 7.227 -6.493 1.00 96.38 117 LEU A CA 1
ATOM 960 C C . LEU A 1 117 ? -6.860 5.867 -7.189 1.00 96.38 117 LEU A C 1
ATOM 962 O O . LEU A 1 117 ? -7.045 4.832 -6.546 1.00 96.38 117 LEU A O 1
ATOM 966 N N . GLU A 1 118 ? -6.528 5.866 -8.480 1.00 96.06 118 GLU A N 1
ATOM 967 C CA . GLU A 1 118 ? -6.203 4.671 -9.260 1.00 96.06 118 GLU A CA 1
ATOM 968 C C . GLU A 1 118 ? -4.968 3.986 -8.682 1.00 96.06 118 GLU A C 1
ATOM 970 O O . GLU A 1 118 ? -5.049 2.812 -8.345 1.00 96.06 118 GLU A O 1
ATOM 975 N N . TYR A 1 119 ? -3.865 4.711 -8.469 1.00 97.62 119 TYR A N 1
ATOM 976 C CA . TYR A 1 119 ? -2.643 4.151 -7.882 1.00 97.62 119 TYR A CA 1
ATOM 977 C C . TYR A 1 119 ? -2.895 3.490 -6.520 1.00 97.62 119 TYR A C 1
ATOM 979 O O . TYR A 1 119 ? -2.451 2.363 -6.273 1.00 97.62 119 TYR A O 1
ATOM 987 N N . TYR A 1 120 ? -3.669 4.155 -5.655 1.00 97.81 120 TYR A N 1
ATOM 988 C CA . TYR A 1 120 ? -4.063 3.603 -4.363 1.00 97.81 120 TYR A CA 1
ATOM 989 C C . TYR A 1 120 ? -4.769 2.249 -4.526 1.00 97.81 120 TYR A C 1
ATOM 991 O O . TYR A 1 120 ? -4.279 1.238 -4.021 1.00 97.81 120 TYR A O 1
ATOM 999 N N . ILE A 1 121 ? -5.877 2.189 -5.276 1.00 97.19 121 ILE A N 1
ATOM 1000 C CA . ILE A 1 121 ? -6.669 0.955 -5.381 1.00 97.19 121 ILE A CA 1
ATOM 1001 C C . ILE A 1 121 ? -5.969 -0.127 -6.215 1.00 97.19 121 ILE A C 1
ATOM 1003 O O . ILE A 1 121 ? -6.056 -1.313 -5.885 1.00 97.19 121 ILE A O 1
ATOM 1007 N N . GLU A 1 122 ? -5.251 0.254 -7.274 1.00 97.25 122 GLU A N 1
ATOM 1008 C CA . GLU A 1 122 ? -4.508 -0.657 -8.149 1.00 97.25 122 GLU A CA 1
ATOM 1009 C C . GLU A 1 122 ? -3.399 -1.380 -7.379 1.00 97.25 122 GLU A C 1
ATOM 1011 O O . GLU A 1 122 ? -3.218 -2.582 -7.579 1.00 97.25 122 GLU A O 1
ATOM 1016 N N . THR A 1 123 ? -2.751 -0.727 -6.408 1.00 97.12 123 THR A N 1
ATOM 1017 C CA . THR A 1 123 ? -1.780 -1.377 -5.510 1.00 97.12 123 THR A CA 1
ATOM 1018 C C . THR A 1 123 ? -2.400 -2.562 -4.749 1.00 97.12 123 THR A C 1
ATOM 1020 O O . THR A 1 123 ? -1.789 -3.634 -4.646 1.00 97.12 123 THR A O 1
ATOM 1023 N N . HIS A 1 124 ? -3.646 -2.434 -4.274 1.00 96.88 124 HIS A N 1
ATOM 1024 C CA . HIS A 1 124 ? -4.370 -3.551 -3.650 1.00 96.88 124 HIS A CA 1
ATOM 1025 C C . HIS A 1 124 ? -4.774 -4.615 -4.670 1.00 96.88 124 HIS A C 1
ATOM 1027 O O . HIS A 1 124 ? -4.585 -5.807 -4.416 1.00 96.88 124 HIS A O 1
ATOM 1033 N N . LYS A 1 125 ? -5.269 -4.207 -5.845 1.00 96.81 125 LYS A N 1
ATOM 1034 C CA . LYS A 1 125 ? -5.649 -5.130 -6.927 1.00 96.81 125 LYS A CA 1
ATOM 1035 C C . LYS A 1 125 ? -4.471 -5.995 -7.379 1.00 96.81 125 LYS A C 1
ATOM 1037 O O . LYS A 1 125 ? -4.633 -7.205 -7.531 1.00 96.81 125 LYS A O 1
ATOM 1042 N N . ILE A 1 126 ? -3.276 -5.414 -7.521 1.00 97.38 126 ILE A N 1
ATOM 1043 C CA . ILE A 1 126 ? -2.039 -6.142 -7.846 1.00 97.38 126 ILE A CA 1
ATOM 1044 C C . ILE A 1 126 ? -1.740 -7.185 -6.765 1.00 97.38 126 ILE A C 1
ATOM 1046 O O . ILE A 1 126 ? -1.502 -8.355 -7.073 1.00 97.38 126 ILE A O 1
ATOM 1050 N N . LYS A 1 127 ? -1.785 -6.790 -5.488 1.00 95.69 127 LYS A N 1
ATOM 1051 C CA . LYS A 1 127 ? -1.553 -7.709 -4.367 1.00 95.69 127 LYS A CA 1
ATOM 1052 C C . LYS A 1 127 ? -2.547 -8.873 -4.370 1.00 95.69 127 LYS A C 1
ATOM 1054 O O . LYS A 1 127 ? -2.134 -10.019 -4.193 1.00 95.69 127 LYS A O 1
ATOM 1059 N N . ASN A 1 128 ? -3.828 -8.596 -4.602 1.00 95.19 128 ASN A N 1
ATOM 1060 C CA . ASN A 1 128 ? -4.874 -9.616 -4.658 1.00 95.19 128 ASN A CA 1
ATOM 1061 C C . ASN A 1 128 ? -4.692 -10.557 -5.851 1.00 95.19 128 ASN A C 1
ATOM 1063 O O . ASN A 1 128 ? -4.811 -11.769 -5.690 1.00 95.19 128 ASN A O 1
ATOM 1067 N N . PHE A 1 129 ? -4.327 -10.024 -7.019 1.00 95.69 129 PHE A N 1
ATOM 1068 C CA . PHE A 1 129 ? -4.011 -10.817 -8.205 1.00 95.69 129 PHE A CA 1
ATOM 1069 C C . PHE A 1 129 ? -2.923 -11.859 -7.916 1.00 95.69 129 PHE A C 1
ATOM 1071 O O . PHE A 1 129 ? -3.143 -13.056 -8.106 1.00 95.69 129 PHE A O 1
ATOM 1078 N N . PHE A 1 130 ? -1.784 -11.438 -7.359 1.00 95.12 130 PHE A N 1
ATOM 1079 C CA . PHE A 1 130 ? -0.708 -12.371 -7.012 1.00 95.12 130 PHE A CA 1
ATOM 1080 C C . PHE A 1 130 ? -1.070 -13.312 -5.857 1.00 95.12 130 PHE A C 1
ATOM 1082 O O . PHE A 1 130 ? -0.657 -14.472 -5.875 1.00 95.12 130 PHE A O 1
ATOM 1089 N N . PHE A 1 131 ? -1.867 -12.863 -4.884 1.00 93.06 131 PHE A N 1
ATOM 1090 C CA . PHE A 1 131 ? -2.370 -13.720 -3.808 1.00 93.06 131 PHE A CA 1
ATOM 1091 C C . PHE A 1 131 ? -3.221 -14.884 -4.341 1.00 93.06 131 PHE A C 1
ATOM 1093 O O . PHE A 1 131 ? -3.041 -16.028 -3.907 1.00 93.06 131 PHE A O 1
ATOM 1100 N N . ILE A 1 132 ? -4.115 -14.618 -5.300 1.00 92.44 132 ILE A N 1
ATOM 1101 C CA . ILE A 1 132 ? -4.938 -15.658 -5.927 1.00 92.44 132 ILE A CA 1
ATOM 1102 C C . ILE A 1 132 ? -4.072 -16.583 -6.785 1.00 92.44 132 ILE A C 1
ATOM 1104 O O . ILE A 1 132 ? -4.157 -17.796 -6.609 1.00 92.44 132 ILE A O 1
ATOM 1108 N N . LEU A 1 133 ? -3.175 -16.049 -7.623 1.00 92.62 133 LEU A N 1
ATOM 1109 C CA . LEU A 1 133 ? -2.280 -16.872 -8.447 1.00 92.62 133 LEU A CA 1
ATOM 1110 C C . LEU A 1 133 ? -1.427 -17.841 -7.615 1.00 92.62 133 LEU A C 1
ATOM 1112 O O . LEU A 1 133 ? -1.411 -19.037 -7.888 1.00 92.62 133 LEU A O 1
ATOM 1116 N N . GLN A 1 134 ? -0.795 -17.357 -6.541 1.00 91.00 134 GLN A N 1
ATOM 1117 C CA . GLN A 1 134 ? -0.017 -18.207 -5.628 1.00 91.00 134 GLN A CA 1
ATOM 1118 C C . GLN A 1 134 ? -0.873 -19.271 -4.927 1.00 91.00 134 GLN A C 1
ATOM 1120 O O . GLN A 1 134 ? -0.367 -20.309 -4.490 1.00 91.00 134 GLN A O 1
ATOM 1125 N N . SER A 1 135 ? -2.170 -19.006 -4.766 1.00 87.12 135 SER A N 1
ATOM 1126 C CA . SER A 1 135 ? -3.105 -19.947 -4.158 1.00 87.12 135 SER A CA 1
ATOM 1127 C C . SER A 1 135 ? -3.578 -21.017 -5.142 1.00 87.12 135 SER A C 1
ATOM 1129 O O . SER A 1 135 ? -3.747 -22.163 -4.720 1.00 87.12 135 SER A O 1
ATOM 1131 N N . LEU A 1 136 ? -3.714 -20.685 -6.432 1.00 85.44 136 LEU A N 1
ATOM 1132 C CA . LEU A 1 136 ? -3.993 -21.650 -7.505 1.00 85.44 136 LEU A CA 1
ATOM 1133 C C . LEU A 1 136 ? -2.888 -22.706 -7.600 1.00 85.44 136 LEU A C 1
ATOM 1135 O O . LEU A 1 136 ? -3.178 -23.892 -7.709 1.00 85.44 136 LEU A O 1
ATOM 1139 N N . THR A 1 137 ? -1.626 -22.308 -7.420 1.00 84.25 137 THR A N 1
ATOM 1140 C CA . THR A 1 137 ? -0.482 -23.235 -7.372 1.00 84.25 137 THR A CA 1
ATOM 1141 C C . THR A 1 137 ? -0.608 -24.300 -6.273 1.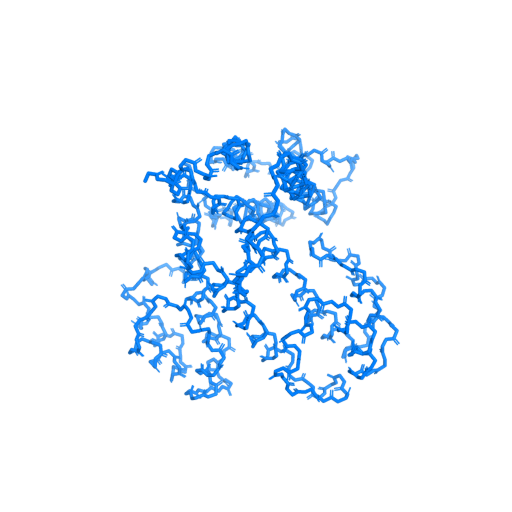00 84.25 137 THR A C 1
ATOM 1143 O O . THR A 1 137 ? -0.043 -25.387 -6.388 1.00 84.25 137 THR A O 1
ATOM 1146 N N . LYS A 1 138 ? -1.338 -23.996 -5.190 1.00 80.31 138 LYS A N 1
ATOM 1147 C CA . LYS A 1 138 ? -1.458 -24.832 -3.984 1.00 80.31 138 LYS A CA 1
ATOM 1148 C C . LYS A 1 138 ? -2.742 -25.677 -3.941 1.00 80.31 138 LYS A C 1
ATOM 1150 O O . LYS A 1 138 ? -2.997 -26.273 -2.899 1.00 80.31 138 LYS A O 1
ATOM 1155 N N . ASN A 1 139 ? -3.538 -25.731 -5.019 1.00 66.94 139 ASN A N 1
ATOM 1156 C CA . ASN A 1 139 ? -4.804 -26.485 -5.103 1.00 66.94 139 ASN A CA 1
ATOM 1157 C C . ASN A 1 139 ? -5.781 -26.207 -3.938 1.00 66.94 139 ASN A C 1
ATOM 1159 O O . ASN A 1 139 ? -6.397 -27.124 -3.398 1.00 66.94 139 ASN A O 1
ATOM 1163 N N . LYS A 1 140 ? -5.901 -24.948 -3.501 1.00 66.38 140 LYS A N 1
ATOM 1164 C CA . LYS A 1 140 ? -6.858 -24.558 -2.449 1.00 66.38 140 LYS A CA 1
ATOM 1165 C C . LYS A 1 140 ? -8.238 -24.268 -3.039 1.00 66.38 140 LYS A C 1
ATOM 1167 O O . LYS A 1 140 ? -8.318 -23.756 -4.151 1.00 66.38 140 LYS A O 1
ATOM 1172 N N . ASP A 1 141 ? -9.297 -24.495 -2.257 1.00 68.38 141 ASP A N 1
ATOM 1173 C CA . ASP A 1 141 ? -10.663 -24.068 -2.593 1.00 68.38 141 ASP A CA 1
ATOM 1174 C C . ASP A 1 141 ? -10.712 -22.563 -2.885 1.00 68.38 141 ASP A C 1
ATOM 1176 O O . ASP A 1 141 ? -10.652 -21.722 -1.983 1.00 68.38 141 ASP A O 1
ATOM 1180 N N . ILE A 1 142 ? -10.818 -22.225 -4.170 1.00 72.44 142 ILE A N 1
ATOM 1181 C CA . ILE A 1 142 ? -10.648 -20.860 -4.683 1.00 72.44 142 ILE A CA 1
ATOM 1182 C C . ILE A 1 142 ? -11.810 -19.960 -4.237 1.00 72.44 142 ILE A C 1
ATOM 1184 O O . ILE A 1 142 ? -11.616 -18.782 -3.938 1.00 72.44 142 ILE A O 1
ATOM 1188 N N . ASN A 1 143 ? -13.018 -20.520 -4.115 1.00 73.12 143 ASN A N 1
ATOM 1189 C CA . ASN A 1 143 ? -14.231 -19.764 -3.788 1.00 73.12 143 ASN A CA 1
ATOM 1190 C C . ASN A 1 143 ? -14.137 -19.047 -2.428 1.00 73.12 143 ASN A C 1
ATOM 1192 O O . ASN A 1 143 ? -14.545 -17.894 -2.313 1.00 73.12 143 ASN A O 1
ATOM 1196 N N . ASN A 1 144 ? -13.509 -19.675 -1.429 1.00 77.69 144 ASN A N 1
ATOM 1197 C CA . ASN A 1 144 ? -13.335 -19.098 -0.089 1.00 77.69 144 ASN A CA 1
ATOM 1198 C C . ASN A 1 144 ? -12.162 -18.102 0.001 1.00 77.69 144 ASN A C 1
ATOM 1200 O O . ASN A 1 144 ? -11.914 -17.518 1.058 1.00 77.69 144 ASN A O 1
ATOM 1204 N N . LEU A 1 145 ? -11.385 -17.922 -1.073 1.00 82.12 145 LEU A N 1
ATOM 1205 C CA . LEU A 1 145 ? -10.276 -16.964 -1.100 1.00 82.12 145 LEU A CA 1
ATOM 1206 C C . LEU A 1 145 ? -10.752 -15.564 -1.468 1.00 82.12 145 LEU A C 1
ATOM 1208 O O . LEU A 1 145 ? -10.287 -14.601 -0.863 1.00 82.12 145 LEU A O 1
ATOM 1212 N N . PHE A 1 146 ? -11.715 -15.450 -2.384 1.00 82.50 146 PHE A N 1
ATOM 1213 C CA . PHE A 1 146 ? -12.297 -14.156 -2.749 1.00 82.50 146 PHE A CA 1
ATOM 1214 C C . PHE A 1 146 ? -12.990 -13.489 -1.557 1.00 82.50 146 PHE A C 1
ATOM 1216 O O . PHE A 1 146 ? -12.901 -12.280 -1.395 1.00 82.50 146 PHE A O 1
ATOM 1223 N N . THR A 1 147 ? -13.568 -14.267 -0.635 1.00 80.69 147 THR A N 1
ATOM 1224 C CA . THR A 1 147 ? -14.179 -13.732 0.596 1.00 80.69 147 THR A CA 1
ATOM 1225 C C . THR A 1 147 ? -13.172 -13.145 1.594 1.00 80.69 147 THR A C 1
ATOM 1227 O O . THR A 1 147 ? -13.588 -12.579 2.605 1.00 80.69 147 THR A O 1
ATOM 1230 N N . LYS A 1 148 ? -11.862 -13.339 1.368 1.00 82.94 148 LYS A N 1
ATOM 1231 C CA . LYS A 1 148 ? -10.769 -12.754 2.167 1.00 82.94 148 LYS A CA 1
ATOM 1232 C C . LYS A 1 148 ? -10.226 -11.457 1.565 1.00 82.94 148 LYS A C 1
ATOM 1234 O O . LYS A 1 148 ? -9.362 -10.831 2.179 1.00 82.94 148 LYS A O 1
ATOM 1239 N N . ILE A 1 149 ? -10.677 -11.094 0.366 1.00 86.00 149 ILE A N 1
ATOM 1240 C CA . ILE A 1 149 ? -10.322 -9.835 -0.273 1.00 86.00 149 ILE A CA 1
ATOM 1241 C C . ILE A 1 149 ? -11.202 -8.758 0.346 1.00 86.00 149 ILE A C 1
ATOM 1243 O O . ILE A 1 149 ? -12.405 -8.727 0.117 1.00 86.00 149 ILE A O 1
ATOM 1247 N N . ASP A 1 150 ? -10.587 -7.903 1.159 1.00 86.62 150 ASP A N 1
ATOM 1248 C CA . ASP A 1 150 ? -11.303 -6.793 1.779 1.00 86.62 150 ASP A CA 1
ATOM 1249 C C . ASP A 1 150 ? -11.281 -5.551 0.881 1.00 86.62 150 ASP A C 1
ATOM 1251 O O . ASP A 1 150 ? -12.319 -4.945 0.676 1.00 86.62 150 ASP A O 1
ATOM 1255 N N . ILE A 1 151 ? -10.116 -5.192 0.325 1.00 91.75 151 ILE A N 1
ATOM 1256 C CA . ILE A 1 151 ? -9.885 -3.982 -0.485 1.00 91.75 151 ILE A CA 1
ATOM 1257 C C . ILE A 1 151 ? -9.328 -4.404 -1.844 1.00 91.75 151 ILE A C 1
ATOM 1259 O O . ILE A 1 151 ? -8.471 -5.286 -1.896 1.00 91.75 151 ILE A O 1
ATOM 1263 N N . GLY A 1 152 ? -9.756 -3.749 -2.928 1.00 90.88 152 GLY A N 1
ATOM 1264 C CA . GLY A 1 152 ? -9.224 -3.986 -4.274 1.00 90.88 152 GLY A CA 1
ATOM 1265 C C . GLY A 1 152 ? -9.756 -5.257 -4.941 1.00 90.88 152 GLY A C 1
ATOM 1266 O O . GLY A 1 152 ? -9.000 -5.930 -5.644 1.00 90.88 152 GLY A O 1
ATOM 1267 N N . ASP A 1 153 ? -11.021 -5.613 -4.700 1.00 90.69 153 ASP A N 1
ATOM 1268 C CA . ASP A 1 153 ? -11.741 -6.571 -5.550 1.00 90.69 153 ASP A CA 1
ATOM 1269 C C . ASP A 1 153 ? -12.051 -5.934 -6.918 1.00 90.69 153 ASP A C 1
ATOM 1271 O O . ASP A 1 153 ? -12.165 -4.710 -7.041 1.00 90.69 153 ASP A O 1
ATOM 1275 N N . PHE A 1 154 ? -12.130 -6.756 -7.962 1.00 92.69 154 PHE A N 1
ATOM 1276 C CA . PHE A 1 154 ? -12.513 -6.339 -9.312 1.00 92.69 154 PHE A CA 1
ATOM 1277 C C . PHE A 1 154 ? -13.021 -7.536 -10.120 1.00 92.69 154 PHE A C 1
ATOM 1279 O O . PHE A 1 154 ? -12.661 -8.683 -9.850 1.00 92.69 154 PHE A O 1
ATOM 1286 N N . ASP A 1 155 ? -13.877 -7.289 -11.107 1.00 91.75 155 ASP A N 1
ATOM 1287 C CA . ASP A 1 155 ? -14.638 -8.360 -11.755 1.00 91.75 155 ASP A CA 1
ATOM 1288 C C . ASP A 1 155 ? -13.769 -9.306 -12.584 1.00 91.75 155 ASP A C 1
ATOM 1290 O O . ASP A 1 155 ? -13.960 -10.524 -12.528 1.00 91.75 155 ASP A O 1
ATOM 1294 N N . GLU A 1 156 ? -12.746 -8.792 -13.266 1.00 94.12 156 GLU A N 1
ATOM 1295 C CA . GLU A 1 156 ? -11.813 -9.615 -14.035 1.00 94.12 156 GLU A CA 1
ATOM 1296 C C . GLU A 1 156 ? -11.037 -10.585 -13.132 1.00 94.12 156 GLU A C 1
ATOM 1298 O O . GLU A 1 156 ? -10.752 -11.709 -13.547 1.00 94.12 156 GLU A O 1
ATOM 1303 N N . LEU A 1 157 ? -10.764 -10.225 -11.871 1.00 93.31 157 LEU A N 1
ATOM 1304 C CA . LEU A 1 157 ? -10.085 -11.103 -10.910 1.00 93.31 157 LEU A CA 1
ATOM 1305 C C . LEU A 1 157 ? -10.881 -12.384 -10.644 1.00 93.31 157 LEU A C 1
ATOM 1307 O O . LEU A 1 157 ? -10.308 -13.461 -10.466 1.00 93.31 157 LEU A O 1
ATOM 1311 N N . LYS A 1 158 ? -12.215 -12.286 -10.647 1.00 91.06 158 LYS A N 1
ATOM 1312 C CA . LYS A 1 158 ? -13.119 -13.413 -10.382 1.00 91.06 158 LYS A CA 1
ATOM 1313 C C . LYS A 1 158 ? -13.055 -14.466 -11.484 1.00 91.06 158 LYS A C 1
ATOM 1315 O O . LYS A 1 158 ? -13.468 -15.598 -11.243 1.00 91.06 158 LYS A O 1
ATOM 1320 N N . THR A 1 159 ? -12.523 -14.135 -12.663 1.00 92.38 159 THR A N 1
ATOM 1321 C CA . THR A 1 159 ? -12.327 -15.092 -13.764 1.00 92.38 159 THR A CA 1
ATOM 1322 C C . THR A 1 159 ? -11.242 -16.125 -13.454 1.00 92.38 159 THR A C 1
ATOM 1324 O O . THR A 1 159 ? -11.328 -17.251 -13.942 1.00 92.38 159 THR A O 1
ATOM 1327 N N . LEU A 1 160 ? -10.294 -15.807 -12.557 1.00 91.19 160 LEU A N 1
ATOM 1328 C CA . LEU A 1 160 ? -9.174 -16.687 -12.198 1.00 91.19 160 LEU A CA 1
ATOM 1329 C C . LEU A 1 160 ? -9.611 -18.051 -11.652 1.00 91.19 160 LEU A C 1
ATOM 1331 O O . LEU A 1 160 ? -8.861 -19.015 -11.763 1.00 91.19 160 LEU A O 1
ATOM 1335 N N . LYS A 1 161 ? -10.827 -18.165 -11.102 1.00 88.31 161 LYS A N 1
ATOM 1336 C CA . LYS A 1 161 ? -11.370 -19.445 -10.615 1.00 88.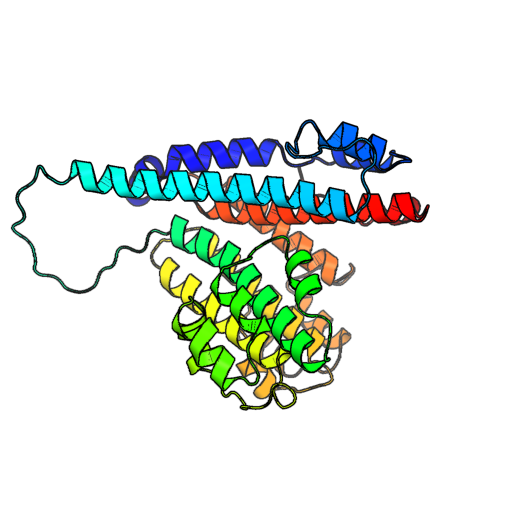31 161 LYS A CA 1
ATOM 1337 C C . LYS A 1 161 ? -11.611 -20.481 -11.713 1.00 88.31 161 LYS A C 1
ATOM 1339 O O . LYS A 1 161 ? -11.783 -21.654 -11.401 1.00 88.31 161 LYS A O 1
ATOM 1344 N N . PHE A 1 162 ? -11.665 -20.046 -12.969 1.00 88.25 162 PHE A N 1
ATOM 1345 C CA . PHE A 1 162 ? -11.906 -20.907 -14.123 1.00 88.25 162 PHE A CA 1
ATOM 1346 C C . PHE A 1 162 ? -10.650 -21.143 -14.968 1.00 88.25 162 PHE A C 1
ATOM 1348 O O . PHE A 1 162 ? -10.694 -21.958 -15.888 1.00 88.25 162 PHE A O 1
ATOM 1355 N N . CYS A 1 163 ? -9.550 -20.445 -14.676 1.00 91.50 163 CYS A N 1
ATOM 1356 C CA . CYS A 1 163 ? -8.323 -20.530 -15.459 1.00 91.50 163 CYS A CA 1
ATOM 1357 C C . CYS A 1 163 ? -7.550 -21.810 -15.135 1.00 91.50 163 CYS A C 1
ATOM 1359 O O . CYS A 1 163 ? -7.304 -22.115 -13.967 1.00 91.50 163 CYS A O 1
ATOM 1361 N N . LYS A 1 164 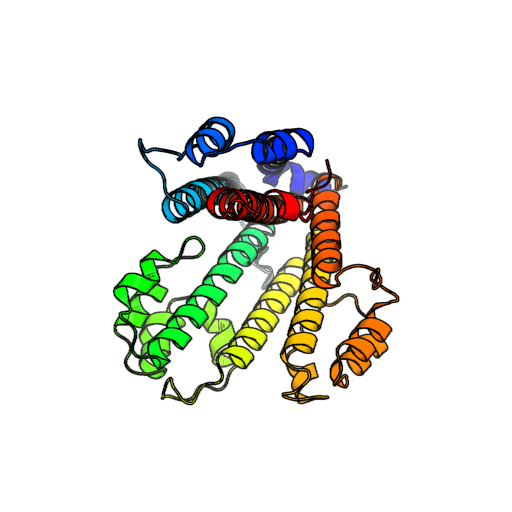? -7.132 -22.539 -16.173 1.00 91.00 164 LYS A N 1
ATOM 1362 C CA . LYS A 1 164 ? -6.325 -23.761 -16.031 1.00 91.00 164 LYS A CA 1
ATOM 1363 C C . LYS A 1 164 ? -4.829 -23.488 -16.073 1.00 91.00 164 LYS A C 1
ATOM 1365 O O . LYS A 1 164 ? -4.057 -24.243 -15.490 1.00 91.00 164 LYS A O 1
ATOM 1370 N N . ASP A 1 165 ? -4.436 -22.423 -16.756 1.00 93.50 165 ASP A N 1
ATOM 1371 C CA . ASP A 1 165 ? -3.051 -22.031 -16.965 1.00 93.50 165 ASP A CA 1
ATOM 1372 C C . ASP A 1 165 ? -2.929 -20.498 -17.076 1.00 93.50 165 ASP A C 1
ATOM 1374 O O . ASP A 1 165 ? -3.916 -19.754 -17.005 1.00 93.50 165 ASP A O 1
ATOM 1378 N N . MET A 1 166 ? -1.706 -19.999 -17.253 1.00 95.81 166 MET A N 1
ATOM 1379 C CA . MET A 1 166 ? -1.463 -18.569 -17.453 1.00 95.81 166 MET A CA 1
ATOM 1380 C C . MET A 1 166 ? -1.998 -18.044 -18.798 1.00 95.81 166 MET A C 1
ATOM 1382 O O . MET A 1 166 ? -2.211 -16.836 -18.912 1.00 95.81 166 MET A O 1
ATOM 1386 N N . THR A 1 167 ? -2.258 -18.910 -19.783 1.00 95.38 167 THR A N 1
ATOM 1387 C CA . THR A 1 167 ? -2.868 -18.547 -21.075 1.00 95.38 167 THR A CA 1
ATOM 1388 C C . THR A 1 167 ? -4.325 -18.122 -20.883 1.00 95.38 167 THR A C 1
ATOM 1390 O O . THR A 1 167 ? -4.753 -17.081 -21.387 1.00 95.38 167 THR A O 1
ATOM 1393 N N . ASP A 1 168 ? -5.078 -18.881 -20.085 1.00 95.38 168 ASP A N 1
ATOM 1394 C CA . ASP A 1 168 ? -6.435 -18.535 -19.672 1.00 95.38 168 ASP A CA 1
ATOM 1395 C C . ASP A 1 168 ? -6.441 -17.243 -18.846 1.00 95.38 168 ASP A C 1
ATOM 1397 O O . ASP A 1 168 ? -7.272 -16.363 -19.076 1.00 95.38 168 ASP A O 1
ATOM 1401 N N . VAL A 1 169 ? -5.486 -17.083 -17.918 1.00 95.81 169 VAL A N 1
ATOM 1402 C CA . VAL A 1 169 ? -5.335 -15.836 -17.144 1.00 95.81 169 VAL A CA 1
ATOM 1403 C C . VAL A 1 169 ? -5.121 -14.643 -18.065 1.00 95.81 169 VAL A C 1
ATOM 1405 O O . VAL A 1 169 ? -5.776 -13.613 -17.890 1.00 95.81 169 VAL A O 1
ATOM 1408 N N . GLN A 1 170 ? -4.246 -14.774 -19.061 1.00 95.81 170 GLN A N 1
ATOM 1409 C CA . GLN A 1 170 ? -4.014 -13.722 -20.041 1.00 95.81 170 GLN A CA 1
ATOM 1410 C C . GLN A 1 170 ? -5.320 -13.353 -20.760 1.00 95.81 170 GLN A C 1
ATOM 1412 O O . GLN A 1 170 ? -5.720 -12.190 -20.762 1.00 95.81 170 GLN A O 1
ATOM 1417 N N . LYS A 1 171 ? -6.013 -14.351 -21.313 1.00 95.50 171 LYS A N 1
ATOM 1418 C CA . LYS A 1 171 ? -7.211 -14.157 -22.136 1.00 95.50 171 LYS A CA 1
ATOM 1419 C C . LYS A 1 171 ? -8.407 -13.600 -21.360 1.00 95.50 171 LYS A C 1
ATOM 1421 O O . LYS A 1 171 ? -9.092 -12.716 -21.868 1.00 95.50 171 LYS A O 1
ATOM 1426 N N . TYR A 1 172 ? -8.696 -14.136 -20.174 1.00 94.69 172 TYR A N 1
ATOM 1427 C CA . TYR A 1 172 ? -9.933 -13.827 -19.447 1.00 94.69 172 TYR A CA 1
ATOM 1428 C C . TYR A 1 172 ? -9.766 -12.723 -18.401 1.00 94.69 172 TYR A C 1
ATOM 1430 O O . TYR A 1 172 ? -10.699 -11.947 -18.199 1.00 94.69 172 TYR A O 1
ATOM 1438 N N . CYS A 1 173 ? -8.591 -12.617 -17.771 1.00 95.38 173 CYS A N 1
ATOM 1439 C CA . CYS A 1 173 ? -8.336 -11.625 -16.728 1.00 95.38 173 CYS A CA 1
ATOM 1440 C C . CYS A 1 173 ? -7.530 -10.428 -17.252 1.00 95.38 173 CYS A C 1
ATOM 1442 O O . CYS A 1 173 ? -7.920 -9.285 -17.034 1.00 95.38 173 CYS A O 1
ATOM 1444 N N . ILE A 1 174 ? -6.392 -10.660 -17.916 1.00 96.25 174 ILE A N 1
ATOM 1445 C CA . ILE A 1 174 ? -5.426 -9.588 -18.218 1.00 96.25 174 ILE A CA 1
ATOM 1446 C C . ILE A 1 174 ? -5.901 -8.680 -19.346 1.00 96.25 174 ILE A C 1
ATOM 1448 O O . ILE A 1 174 ? -5.773 -7.465 -19.226 1.00 96.25 174 ILE A O 1
ATOM 1452 N N . GLU A 1 175 ? -6.455 -9.241 -20.423 1.00 94.94 175 GLU A N 1
ATOM 1453 C CA . GLU A 1 175 ? -6.860 -8.463 -21.601 1.00 94.94 175 GLU A CA 1
ATOM 1454 C C . GLU A 1 175 ? -7.882 -7.360 -21.300 1.00 94.94 175 GLU A C 1
ATOM 1456 O O . GLU A 1 175 ? -7.901 -6.341 -21.993 1.00 94.94 175 GLU A O 1
ATOM 1461 N N . ASN A 1 176 ? -8.670 -7.543 -20.240 1.00 92.06 176 ASN A N 1
ATOM 1462 C CA . ASN A 1 176 ? -9.769 -6.661 -19.863 1.00 92.06 176 ASN A CA 1
ATOM 1463 C C . ASN A 1 176 ? -9.455 -5.776 -18.646 1.00 92.06 176 ASN A C 1
ATOM 1465 O O . ASN A 1 176 ? -10.337 -5.063 -18.187 1.00 92.06 176 ASN A O 1
ATOM 1469 N N . CYS A 1 177 ? -8.229 -5.789 -18.104 1.00 93.81 177 CYS A N 1
ATOM 1470 C CA . CYS A 1 177 ? -7.902 -4.996 -16.915 1.00 93.81 177 CYS A CA 1
ATOM 1471 C C . CYS A 1 177 ? -6.604 -4.185 -17.039 1.00 93.81 177 CYS A C 1
ATOM 1473 O O . CYS A 1 177 ? -5.784 -4.358 -17.944 1.00 93.81 177 CYS A O 1
ATOM 1475 N N . PHE A 1 178 ? -6.394 -3.290 -16.070 1.00 94.94 178 PHE A N 1
ATOM 1476 C CA . PHE A 1 178 ? -5.253 -2.370 -16.019 1.00 94.94 178 PHE A CA 1
ATOM 1477 C C . PHE A 1 178 ? -3.881 -3.070 -15.996 1.00 94.94 178 PHE A C 1
ATOM 1479 O O . PHE A 1 178 ? -2.876 -2.456 -16.354 1.00 94.94 178 PHE A O 1
ATOM 1486 N N . LEU A 1 179 ? -3.816 -4.354 -15.615 1.00 95.75 179 LEU A N 1
ATOM 1487 C CA . LEU A 1 179 ? -2.571 -5.127 -15.568 1.00 95.75 179 LEU A CA 1
ATOM 1488 C C . LEU A 1 179 ? -1.955 -5.339 -16.956 1.00 95.75 179 LEU A C 1
ATOM 1490 O O . LEU A 1 179 ? -0.745 -5.561 -17.048 1.00 95.75 179 LEU A O 1
ATOM 1494 N N . LYS A 1 180 ? -2.744 -5.232 -18.035 1.00 96.38 180 LYS A N 1
ATOM 1495 C CA . LYS A 1 180 ? -2.319 -5.465 -19.424 1.00 96.38 180 LYS A CA 1
ATOM 1496 C C . LYS A 1 180 ? -1.014 -4.754 -19.790 1.00 96.38 180 LYS A C 1
ATOM 1498 O O . LYS A 1 180 ? -0.082 -5.384 -20.287 1.00 96.38 180 LYS A O 1
ATOM 1503 N N . LYS A 1 181 ? -0.901 -3.457 -19.477 1.00 94.25 181 LYS A N 1
ATOM 1504 C CA . LYS A 1 181 ? 0.283 -2.621 -19.788 1.00 94.25 181 LYS A CA 1
ATOM 1505 C C . LYS A 1 181 ? 1.571 -3.076 -19.088 1.00 94.25 181 LYS A C 1
ATOM 1507 O O . LYS A 1 181 ? 2.666 -2.725 -19.530 1.00 94.25 181 LYS A O 1
ATOM 1512 N N . TYR A 1 182 ? 1.458 -3.838 -18.002 1.00 95.19 182 TYR A N 1
ATOM 1513 C CA . TYR A 1 182 ? 2.601 -4.351 -17.247 1.00 95.19 182 TYR A CA 1
ATOM 1514 C C . TYR A 1 182 ? 2.863 -5.829 -17.530 1.00 95.19 182 TYR A C 1
ATOM 1516 O O . TYR A 1 182 ? 4.020 -6.235 -17.608 1.00 95.19 182 TYR A O 1
ATOM 1524 N N . TYR A 1 183 ? 1.807 -6.619 -17.729 1.00 94.25 183 TYR A N 1
ATOM 1525 C CA . TYR A 1 183 ? 1.882 -8.065 -17.924 1.00 94.25 183 TYR A CA 1
ATOM 1526 C C . TYR A 1 183 ? 2.811 -8.448 -19.081 1.00 94.25 183 TYR A C 1
ATOM 1528 O O . TYR A 1 183 ? 3.662 -9.319 -18.915 1.00 94.25 183 TYR A O 1
ATOM 1536 N N . TYR A 1 184 ? 2.718 -7.737 -20.209 1.00 94.50 184 TYR A N 1
ATOM 1537 C CA . TYR A 1 184 ? 3.527 -7.983 -21.409 1.00 94.50 184 TYR A CA 1
ATOM 1538 C C . TYR A 1 184 ? 5.009 -7.615 -21.279 1.00 94.50 184 TYR A C 1
ATOM 1540 O O . TYR A 1 184 ? 5.820 -8.028 -22.103 1.00 94.50 184 TYR A O 1
ATOM 1548 N N . LYS A 1 185 ? 5.392 -6.862 -20.241 1.00 95.75 185 LYS A N 1
ATOM 1549 C CA . LYS A 1 185 ? 6.805 -6.578 -19.940 1.00 95.75 185 LYS A CA 1
ATOM 1550 C C . LYS A 1 185 ? 7.489 -7.749 -19.226 1.00 95.75 185 LYS A C 1
ATOM 1552 O O . LYS A 1 185 ? 8.704 -7.727 -19.041 1.00 95.75 185 LYS A O 1
ATOM 1557 N N . LEU A 1 186 ? 6.719 -8.746 -18.790 1.00 95.44 186 LEU A N 1
ATOM 1558 C CA . LEU A 1 186 ? 7.185 -9.886 -18.012 1.00 95.44 186 LEU A CA 1
ATOM 1559 C C . LEU A 1 186 ? 7.172 -11.164 -18.852 1.00 95.44 186 LEU A C 1
ATOM 1561 O O . LEU A 1 186 ? 6.347 -11.345 -19.743 1.00 95.44 186 LEU A O 1
ATOM 1565 N N . LYS A 1 187 ? 8.077 -12.086 -18.516 1.00 94.44 187 LYS A N 1
ATOM 1566 C CA . LYS A 1 187 ? 8.075 -13.445 -19.064 1.00 94.44 187 LYS A CA 1
ATOM 1567 C C . LYS A 1 187 ? 7.240 -14.349 -18.164 1.00 94.44 187 LYS A C 1
ATOM 1569 O O . LYS A 1 187 ? 7.538 -14.461 -16.973 1.00 94.44 187 LYS A O 1
ATOM 1574 N N . TRP A 1 188 ? 6.235 -15.002 -18.735 1.00 95.81 188 TRP A N 1
ATOM 1575 C CA . TRP A 1 188 ? 5.336 -15.915 -18.031 1.00 95.81 188 TRP A CA 1
ATOM 1576 C C . TRP A 1 188 ? 5.496 -17.330 -18.562 1.00 95.81 188 TRP A C 1
ATOM 1578 O O . TRP A 1 188 ? 5.560 -17.536 -19.772 1.00 95.81 188 TRP A O 1
ATOM 1588 N N . HIS A 1 189 ? 5.558 -18.295 -17.649 1.00 96.12 189 HIS A N 1
ATOM 1589 C CA . HIS A 1 189 ? 5.431 -19.699 -18.013 1.00 96.12 189 HIS A CA 1
ATOM 1590 C C . HIS A 1 189 ? 3.940 -20.071 -18.092 1.00 96.12 189 HIS A C 1
ATOM 1592 O O . HIS A 1 189 ? 3.177 -19.548 -17.275 1.00 96.12 189 HIS A O 1
ATOM 1598 N N . PRO A 1 190 ? 3.507 -20.947 -19.019 1.00 93.81 190 PRO A N 1
ATOM 1599 C CA . PRO A 1 190 ? 2.113 -21.387 -19.088 1.00 93.81 190 PRO A CA 1
ATOM 1600 C C . PRO A 1 190 ? 1.634 -22.057 -17.792 1.00 93.81 190 PRO A C 1
ATOM 1602 O O . PRO A 1 190 ? 0.576 -21.702 -17.280 1.00 93.81 190 PRO A O 1
ATOM 1605 N N . ASP A 1 191 ? 2.427 -22.967 -17.215 1.00 93.00 191 ASP A N 1
ATOM 1606 C CA . ASP A 1 191 ? 2.095 -23.619 -15.939 1.00 93.00 191 ASP A CA 1
ATOM 1607 C C . ASP A 1 191 ? 2.250 -22.644 -14.760 1.00 93.00 191 ASP A C 1
ATOM 1609 O O . ASP A 1 191 ? 3.274 -21.968 -14.612 1.00 93.00 191 ASP A O 1
ATOM 1613 N N . PHE A 1 192 ? 1.244 -22.600 -13.884 1.00 92.25 192 PHE A N 1
ATOM 1614 C CA . PHE A 1 192 ? 1.263 -21.809 -12.659 1.00 92.25 192 PHE A CA 1
ATOM 1615 C C . PHE A 1 192 ? 2.460 -22.126 -11.750 1.00 92.25 192 PHE A C 1
ATOM 1617 O O . PHE A 1 192 ? 3.009 -21.219 -11.126 1.00 92.25 192 PHE A O 1
ATOM 1624 N N . LYS A 1 193 ? 2.885 -23.390 -11.654 1.00 91.50 193 LYS A N 1
ATOM 1625 C CA . LYS A 1 193 ? 3.936 -23.823 -10.713 1.00 91.50 193 LYS A CA 1
ATOM 1626 C C . LYS A 1 193 ? 5.325 -23.307 -11.061 1.00 91.50 193 LYS A C 1
ATOM 1628 O O . LYS A 1 193 ? 6.118 -23.052 -10.160 1.00 91.50 193 LYS A O 1
ATOM 1633 N N . ASP A 1 194 ? 5.584 -23.086 -12.341 1.00 93.12 194 ASP A N 1
ATOM 1634 C CA . ASP A 1 194 ? 6.910 -22.713 -12.840 1.00 93.12 194 ASP A CA 1
ATOM 1635 C C . ASP A 1 194 ? 7.137 -21.193 -12.837 1.00 93.12 194 ASP A C 1
ATOM 1637 O O . ASP A 1 194 ? 8.129 -20.677 -13.357 1.00 93.12 194 ASP A O 1
ATOM 1641 N N . ASN A 1 195 ? 6.203 -20.433 -12.262 1.00 93.88 195 ASN A N 1
ATOM 1642 C CA . ASN A 1 195 ? 6.292 -18.988 -12.173 1.00 93.88 195 ASN A CA 1
ATOM 1643 C C . ASN A 1 195 ? 6.777 -18.528 -10.794 1.00 93.88 195 ASN A C 1
ATOM 1645 O O . ASN A 1 195 ? 6.115 -18.727 -9.782 1.00 93.88 195 ASN A O 1
ATOM 1649 N N . ASP A 1 196 ? 7.866 -17.756 -10.778 1.00 92.88 196 ASP A N 1
ATOM 1650 C CA . ASP A 1 196 ? 8.234 -16.958 -9.604 1.00 92.88 196 ASP A CA 1
ATOM 1651 C C . ASP A 1 196 ? 7.286 -15.754 -9.461 1.00 92.88 196 ASP A C 1
ATOM 1653 O O . ASP A 1 196 ? 7.455 -14.716 -10.110 1.00 92.88 196 ASP A O 1
ATOM 1657 N N . TYR A 1 197 ? 6.245 -15.916 -8.645 1.00 93.88 197 TYR A N 1
ATOM 1658 C CA . TYR A 1 197 ? 5.260 -14.868 -8.389 1.00 93.88 197 TYR A CA 1
ATOM 1659 C C . TYR A 1 197 ? 5.794 -13.729 -7.524 1.00 93.88 197 TYR A C 1
ATOM 1661 O O . TYR A 1 197 ? 5.319 -12.608 -7.682 1.00 93.88 197 TYR A O 1
ATOM 1669 N N . GLN A 1 198 ? 6.774 -13.973 -6.650 1.00 92.12 198 GLN A N 1
ATOM 1670 C CA . GLN A 1 198 ? 7.341 -12.925 -5.798 1.00 92.12 198 GLN A CA 1
ATOM 1671 C C . GLN A 1 198 ? 8.142 -11.936 -6.647 1.00 92.12 198 GLN A C 1
ATOM 1673 O O . GLN A 1 198 ? 7.895 -10.729 -6.596 1.00 92.12 198 GLN A O 1
ATOM 1678 N N . LYS A 1 199 ? 9.023 -12.445 -7.519 1.00 93.06 199 LYS A N 1
ATOM 1679 C CA . LYS A 1 199 ? 9.799 -11.617 -8.452 1.00 93.06 199 LYS A CA 1
ATOM 1680 C C . LYS A 1 199 ? 8.903 -10.884 -9.450 1.00 93.06 199 LYS A C 1
ATOM 1682 O O . LYS A 1 199 ? 9.115 -9.704 -9.728 1.00 93.06 199 LYS A O 1
ATOM 1687 N N . LYS A 1 200 ? 7.869 -11.552 -9.974 1.00 95.81 200 LYS A N 1
ATOM 1688 C CA . LYS A 1 200 ? 6.902 -10.920 -10.889 1.00 95.81 200 LYS A CA 1
ATOM 1689 C C . LYS A 1 200 ? 6.074 -9.836 -10.202 1.00 95.81 200 LYS A C 1
ATOM 1691 O O . LYS A 1 200 ? 5.855 -8.790 -10.806 1.00 95.81 200 LYS A O 1
ATOM 1696 N N . GLN A 1 201 ? 5.664 -10.048 -8.952 1.00 96.06 201 GLN A N 1
ATOM 1697 C CA . GLN A 1 201 ? 4.962 -9.040 -8.160 1.00 96.06 201 GLN A CA 1
ATOM 1698 C C . GLN A 1 201 ? 5.841 -7.815 -7.902 1.00 96.06 201 GLN A C 1
ATOM 1700 O O . GLN A 1 201 ? 5.379 -6.693 -8.094 1.00 96.06 201 GLN A O 1
ATOM 1705 N N . ALA A 1 202 ? 7.113 -8.021 -7.549 1.00 95.00 202 ALA A N 1
ATOM 1706 C CA . ALA A 1 202 ? 8.081 -6.940 -7.377 1.00 95.00 202 ALA A CA 1
ATOM 1707 C C . ALA A 1 202 ? 8.218 -6.079 -8.644 1.00 95.00 202 ALA A C 1
ATOM 1709 O O . ALA A 1 202 ? 8.100 -4.857 -8.582 1.00 95.00 202 ALA A O 1
ATOM 1710 N N . LEU A 1 203 ? 8.389 -6.715 -9.809 1.00 96.81 203 LEU A N 1
ATOM 1711 C CA . LEU A 1 203 ? 8.498 -6.005 -11.086 1.00 96.81 203 LEU A CA 1
ATOM 1712 C C . LEU A 1 203 ? 7.213 -5.266 -11.466 1.00 96.81 203 LEU A C 1
ATOM 1714 O O . LEU A 1 203 ? 7.276 -4.149 -11.974 1.00 96.81 203 LEU A O 1
ATOM 1718 N N . LEU A 1 204 ? 6.046 -5.868 -11.227 1.00 97.12 204 LEU A N 1
ATOM 1719 C CA . LEU A 1 204 ? 4.773 -5.234 -11.556 1.00 97.12 204 LEU A CA 1
ATOM 1720 C C . LEU A 1 204 ? 4.519 -4.010 -10.663 1.00 97.12 204 LEU A C 1
ATOM 1722 O O . LEU A 1 204 ? 4.151 -2.959 -11.183 1.00 97.12 204 LEU A O 1
ATOM 1726 N N . ASN A 1 205 ? 4.824 -4.103 -9.363 1.00 96.06 205 ASN A N 1
ATOM 1727 C CA . ASN A 1 205 ? 4.804 -2.959 -8.445 1.00 96.06 205 ASN A CA 1
ATOM 1728 C C . ASN A 1 205 ? 5.782 -1.859 -8.886 1.00 96.06 205 ASN A C 1
ATOM 1730 O O . ASN A 1 205 ? 5.406 -0.690 -8.926 1.00 96.06 205 ASN A O 1
ATOM 1734 N N . LYS A 1 206 ? 7.007 -2.229 -9.291 1.00 97.31 206 LYS A N 1
ATOM 1735 C CA . LYS A 1 206 ? 7.989 -1.298 -9.869 1.00 97.31 206 LYS A CA 1
ATOM 1736 C C . LYS A 1 206 ? 7.428 -0.562 -11.087 1.00 97.31 206 LYS A C 1
ATOM 1738 O O . LYS A 1 206 ? 7.494 0.660 -11.150 1.00 97.31 206 LYS A O 1
ATOM 1743 N N . PHE A 1 207 ? 6.858 -1.277 -12.054 1.00 97.88 207 PHE A N 1
ATOM 1744 C CA . PHE A 1 207 ? 6.298 -0.629 -13.240 1.00 97.88 207 PHE A CA 1
ATOM 1745 C C . PHE A 1 207 ? 5.093 0.251 -12.908 1.00 97.88 207 PHE A C 1
ATOM 1747 O O . PHE A 1 207 ? 4.891 1.272 -13.562 1.00 97.88 207 PHE A O 1
ATOM 1754 N N . HIS A 1 208 ? 4.302 -0.138 -11.909 1.00 97.62 208 HIS A N 1
ATOM 1755 C CA . HIS A 1 208 ? 3.130 0.609 -11.481 1.00 97.62 208 HIS A CA 1
ATOM 1756 C C . HIS A 1 208 ? 3.491 1.951 -10.836 1.00 97.62 208 HIS A C 1
ATOM 1758 O O . HIS A 1 208 ? 2.956 2.986 -11.243 1.00 97.62 208 HIS A O 1
ATOM 1764 N N . ILE A 1 209 ? 4.447 1.956 -9.903 1.00 97.88 209 ILE A N 1
ATOM 1765 C CA . ILE A 1 209 ? 4.896 3.190 -9.251 1.00 97.88 209 ILE A CA 1
ATOM 1766 C C . ILE A 1 209 ? 5.629 4.117 -10.235 1.00 97.88 209 ILE A C 1
ATOM 1768 O O . ILE A 1 209 ? 5.378 5.320 -10.253 1.00 97.88 209 ILE A O 1
ATOM 1772 N N . GLU A 1 210 ? 6.452 3.564 -11.136 1.00 97.75 210 GLU A N 1
ATOM 1773 C CA . GLU A 1 210 ? 7.147 4.340 -12.175 1.00 97.75 210 GLU A CA 1
ATOM 1774 C C . GLU A 1 210 ? 6.179 4.960 -13.197 1.00 97.75 210 GLU A C 1
ATOM 1776 O O . GLU A 1 210 ? 6.363 6.110 -13.600 1.00 97.75 210 GLU A O 1
ATOM 1781 N N . ASP A 1 211 ? 5.146 4.230 -13.634 1.00 96.81 211 ASP A N 1
ATOM 1782 C CA . ASP A 1 211 ? 4.105 4.752 -14.537 1.00 96.81 211 ASP A CA 1
ATOM 1783 C C . ASP A 1 211 ? 3.323 5.894 -13.874 1.00 96.81 211 ASP A C 1
ATOM 1785 O O . ASP A 1 211 ? 3.118 6.947 -14.478 1.00 96.81 211 ASP A O 1
ATOM 1789 N N . THR A 1 212 ? 2.947 5.714 -12.608 1.00 96.69 212 THR A N 1
ATOM 1790 C CA . THR A 1 212 ? 2.210 6.714 -11.823 1.00 96.69 212 THR A CA 1
ATOM 1791 C C . THR A 1 212 ? 3.028 7.988 -11.634 1.00 96.69 212 THR A C 1
ATOM 1793 O O . THR A 1 212 ? 2.549 9.080 -11.941 1.00 96.69 212 THR A O 1
ATOM 1796 N N . TYR A 1 213 ? 4.293 7.861 -11.223 1.00 96.88 213 TYR A N 1
ATOM 1797 C CA . TYR A 1 213 ? 5.197 9.003 -11.097 1.00 96.88 213 TYR A CA 1
ATOM 1798 C C . TYR A 1 213 ? 5.348 9.739 -12.431 1.00 96.88 213 TYR A C 1
ATOM 1800 O O . TYR A 1 213 ? 5.224 10.958 -12.493 1.00 96.88 213 TYR A O 1
ATOM 1808 N N . ASN A 1 214 ? 5.538 9.012 -13.537 1.00 95.69 214 ASN A N 1
ATOM 1809 C CA . ASN A 1 214 ? 5.688 9.630 -14.855 1.00 95.69 214 ASN A CA 1
ATOM 1810 C C . ASN A 1 214 ? 4.443 10.390 -15.329 1.00 95.69 214 ASN A C 1
ATOM 1812 O O . ASN A 1 214 ? 4.592 11.386 -16.038 1.00 95.69 214 ASN A O 1
ATOM 1816 N N . LYS A 1 215 ? 3.243 9.952 -14.939 1.00 94.56 215 LYS A N 1
ATOM 1817 C CA . LYS A 1 215 ? 1.986 10.669 -15.204 1.00 94.56 215 LYS A CA 1
ATOM 1818 C C . LYS A 1 215 ? 1.853 11.947 -14.378 1.00 94.56 215 LYS A C 1
ATOM 1820 O O . LYS A 1 215 ? 1.257 12.910 -14.851 1.00 94.56 215 LYS A O 1
ATOM 1825 N N . LEU A 1 216 ? 2.411 11.959 -13.168 1.00 93.44 216 LEU A N 1
ATOM 1826 C CA . LEU A 1 216 ? 2.275 13.058 -12.211 1.00 93.44 216 LEU A CA 1
ATOM 1827 C C . LEU A 1 216 ? 3.472 14.017 -12.188 1.00 93.44 216 LEU A C 1
ATOM 1829 O O . LEU A 1 216 ? 3.338 15.115 -11.657 1.00 93.44 216 LEU A O 1
ATOM 1833 N N . LYS A 1 217 ? 4.621 13.672 -12.780 1.00 92.81 217 LYS A N 1
ATOM 1834 C CA . LYS A 1 217 ? 5.875 14.443 -12.649 1.00 92.81 217 LYS A CA 1
ATOM 1835 C C . LYS A 1 217 ? 5.781 15.920 -13.047 1.00 92.81 217 LYS A C 1
ATOM 1837 O O . LYS A 1 217 ? 6.510 16.741 -12.513 1.00 92.81 217 LYS A O 1
ATOM 1842 N N . ASN A 1 218 ? 4.866 16.267 -13.953 1.00 87.94 218 ASN A N 1
ATOM 1843 C CA . ASN A 1 218 ? 4.671 17.645 -14.417 1.00 87.94 218 ASN A CA 1
ATOM 1844 C C . ASN A 1 218 ? 3.641 18.431 -13.579 1.00 87.94 218 ASN A C 1
ATOM 1846 O O . ASN A 1 218 ? 3.356 19.584 -13.887 1.00 87.94 218 ASN A O 1
ATOM 1850 N N . THR A 1 219 ? 3.038 17.811 -12.558 1.00 85.88 219 THR A N 1
ATOM 1851 C CA . THR A 1 219 ? 1.974 18.418 -11.736 1.00 85.88 219 THR A CA 1
ATOM 1852 C C . THR A 1 219 ? 2.504 19.204 -10.535 1.00 85.88 219 THR A C 1
ATOM 1854 O O . THR A 1 219 ? 1.751 19.984 -9.961 1.00 85.88 219 THR A O 1
ATOM 1857 N N . ASN A 1 220 ? 3.785 19.035 -10.175 1.00 86.19 220 ASN A N 1
ATOM 1858 C CA . ASN A 1 220 ? 4.420 19.618 -8.982 1.00 86.19 220 ASN A CA 1
ATOM 1859 C C . ASN A 1 220 ? 3.658 19.353 -7.667 1.00 86.19 220 ASN A C 1
ATOM 1861 O O . ASN A 1 220 ? 3.721 20.161 -6.744 1.00 86.19 220 ASN A O 1
ATOM 1865 N N . LEU A 1 221 ? 2.925 18.240 -7.594 1.00 93.06 221 LEU A N 1
ATOM 1866 C CA . LEU A 1 221 ? 2.198 17.823 -6.397 1.00 93.06 221 LEU A CA 1
ATOM 1867 C C . LEU A 1 221 ? 3.125 17.110 -5.408 1.00 93.06 221 LEU A C 1
ATOM 1869 O O . LEU A 1 221 ? 4.018 16.359 -5.810 1.00 93.06 221 LEU A O 1
ATOM 1873 N N . PHE A 1 222 ? 2.841 17.267 -4.117 1.00 96.06 222 PHE A N 1
ATOM 1874 C CA . PHE A 1 222 ? 3.602 16.648 -3.026 1.00 96.06 222 PHE A CA 1
ATOM 1875 C C . PHE A 1 222 ? 3.631 15.107 -3.080 1.00 96.06 222 PHE A C 1
ATOM 1877 O O . PHE A 1 222 ? 4.532 14.469 -2.540 1.00 96.06 222 PHE A O 1
ATOM 1884 N N . ILE A 1 223 ? 2.685 14.483 -3.788 1.00 96.19 223 ILE A N 1
ATOM 1885 C CA . ILE A 1 223 ? 2.615 13.038 -4.017 1.00 96.19 223 ILE A CA 1
ATOM 1886 C C . ILE A 1 223 ? 3.890 12.495 -4.663 1.00 96.19 223 ILE A C 1
ATOM 1888 O O . ILE A 1 223 ? 4.227 11.343 -4.427 1.00 96.19 223 ILE A O 1
ATOM 1892 N N . LEU A 1 224 ? 4.632 13.295 -5.433 1.00 96.81 224 LEU A N 1
ATOM 1893 C CA . LEU A 1 224 ? 5.901 12.857 -6.021 1.00 96.81 224 LEU A CA 1
ATOM 1894 C C . LEU A 1 224 ? 6.927 12.499 -4.937 1.00 96.81 224 LEU A C 1
ATOM 1896 O O . LEU A 1 224 ? 7.549 11.443 -5.025 1.00 96.81 224 LEU A O 1
ATOM 1900 N N . GLU A 1 225 ? 7.017 13.301 -3.872 1.00 97.38 225 GLU A N 1
ATOM 1901 C CA . GLU A 1 225 ? 7.877 13.007 -2.718 1.00 97.38 225 GLU A CA 1
ATOM 1902 C C . GLU A 1 225 ? 7.381 11.782 -1.933 1.00 97.38 225 GLU A C 1
ATOM 1904 O O . GLU A 1 225 ? 8.174 11.023 -1.374 1.00 97.38 225 GLU A O 1
ATOM 1909 N N . ILE A 1 226 ? 6.062 11.569 -1.889 1.00 97.62 226 ILE A N 1
ATOM 1910 C CA . ILE A 1 226 ? 5.467 10.376 -1.275 1.00 97.62 226 ILE A CA 1
ATOM 1911 C C . ILE A 1 226 ? 5.816 9.120 -2.086 1.00 97.62 226 ILE A C 1
ATOM 1913 O O . ILE A 1 226 ? 6.217 8.114 -1.507 1.00 97.62 226 ILE A O 1
ATOM 1917 N N . LEU A 1 227 ? 5.701 9.167 -3.416 1.00 98.00 227 LEU A N 1
ATOM 1918 C CA . LEU A 1 227 ? 6.040 8.047 -4.299 1.00 98.00 227 LEU A CA 1
ATOM 1919 C C . LEU A 1 227 ? 7.537 7.719 -4.241 1.00 98.00 227 LEU A C 1
ATOM 1921 O O . LEU A 1 227 ? 7.900 6.546 -4.252 1.00 98.00 227 LEU A O 1
ATOM 1925 N N . GLU A 1 228 ? 8.401 8.728 -4.124 1.00 97.50 228 GLU A N 1
ATOM 1926 C CA . GLU A 1 228 ? 9.834 8.527 -3.886 1.00 97.50 228 GLU A CA 1
ATOM 1927 C C . GLU A 1 228 ? 10.105 7.806 -2.560 1.00 97.50 228 GLU A C 1
ATOM 1929 O O . GLU A 1 228 ? 10.933 6.893 -2.512 1.00 97.50 228 GLU A O 1
ATOM 1934 N N . LEU A 1 229 ? 9.375 8.151 -1.494 1.00 96.44 229 LEU A N 1
ATOM 1935 C CA . LEU A 1 229 ? 9.476 7.449 -0.214 1.00 96.44 229 LEU A CA 1
ATOM 1936 C C . LEU A 1 229 ? 8.962 6.002 -0.300 1.00 96.44 229 LEU A C 1
ATOM 1938 O O . LEU A 1 229 ? 9.573 5.098 0.270 1.00 96.44 229 LEU A O 1
ATOM 1942 N N . GLU A 1 230 ? 7.880 5.750 -1.036 1.00 96.62 230 GLU A N 1
ATOM 1943 C CA . GLU A 1 230 ? 7.384 4.386 -1.258 1.00 96.62 230 GLU A CA 1
ATOM 1944 C C . GLU A 1 230 ? 8.331 3.553 -2.129 1.00 96.62 230 GLU A C 1
ATOM 1946 O O . GLU A 1 230 ? 8.500 2.353 -1.900 1.00 96.62 230 GLU A O 1
ATOM 1951 N N . ALA A 1 231 ? 9.001 4.180 -3.099 1.00 97.56 231 ALA A N 1
ATOM 1952 C CA . ALA A 1 231 ? 10.068 3.547 -3.862 1.00 97.56 231 ALA A CA 1
ATOM 1953 C C . ALA A 1 231 ? 11.253 3.184 -2.957 1.00 97.56 231 ALA A C 1
ATOM 1955 O O . ALA A 1 231 ? 11.719 2.044 -3.014 1.00 97.56 231 ALA A O 1
ATOM 1956 N N . ASP A 1 232 ? 11.692 4.099 -2.084 1.00 96.62 232 ASP A N 1
ATOM 1957 C CA . ASP A 1 232 ? 12.717 3.823 -1.071 1.00 96.62 232 ASP A CA 1
ATOM 1958 C C . ASP A 1 232 ? 12.313 2.615 -0.201 1.00 96.62 232 ASP A C 1
ATOM 1960 O O . ASP A 1 232 ? 13.112 1.695 -0.002 1.00 96.62 232 ASP A O 1
ATOM 1964 N N . ARG A 1 233 ? 11.062 2.580 0.286 1.00 95.38 233 ARG A N 1
ATOM 1965 C CA . ARG A 1 233 ? 10.522 1.466 1.082 1.00 95.38 233 ARG A CA 1
ATOM 1966 C C . ARG A 1 233 ? 10.557 0.150 0.309 1.00 95.38 233 ARG A C 1
ATOM 1968 O O . ARG A 1 233 ? 11.021 -0.858 0.840 1.00 95.38 233 ARG A O 1
ATOM 1975 N N . CYS A 1 234 ? 10.118 0.164 -0.947 1.00 95.12 234 CYS A N 1
ATOM 1976 C CA . CYS A 1 234 ? 10.124 -1.002 -1.824 1.00 95.12 234 CYS A CA 1
ATOM 1977 C C . CYS A 1 234 ? 11.543 -1.561 -2.012 1.00 95.12 234 CYS A C 1
ATOM 1979 O O . CYS A 1 234 ? 11.744 -2.769 -1.905 1.00 95.12 234 CYS A O 1
ATOM 1981 N N . ILE A 1 235 ? 12.543 -0.698 -2.222 1.00 96.56 235 ILE A N 1
ATOM 1982 C CA . ILE A 1 235 ? 13.955 -1.100 -2.339 1.00 96.56 235 ILE A CA 1
ATOM 1983 C C . ILE A 1 235 ? 14.429 -1.792 -1.064 1.00 96.56 235 ILE A C 1
ATOM 1985 O O . ILE A 1 235 ? 15.045 -2.856 -1.130 1.00 96.56 235 ILE A O 1
ATOM 1989 N N . ILE A 1 236 ? 14.128 -1.207 0.094 1.00 95.56 236 ILE A N 1
ATOM 1990 C CA . ILE A 1 236 ? 14.512 -1.744 1.401 1.00 95.56 236 ILE A CA 1
ATOM 1991 C C . ILE A 1 236 ? 13.857 -3.110 1.628 1.00 95.56 236 ILE A C 1
ATOM 1993 O O . ILE A 1 236 ? 14.561 -4.078 1.906 1.00 95.56 236 ILE A O 1
ATOM 1997 N N . ASP A 1 237 ? 12.545 -3.234 1.430 1.00 93.88 237 ASP A N 1
ATOM 1998 C CA . ASP A 1 237 ? 11.835 -4.505 1.607 1.00 93.88 237 ASP A CA 1
ATOM 1999 C C . ASP A 1 237 ? 12.319 -5.578 0.624 1.00 93.88 237 ASP A C 1
ATOM 2001 O O . ASP A 1 237 ? 12.494 -6.737 1.004 1.00 93.88 237 ASP A O 1
ATOM 2005 N N . LEU A 1 238 ? 12.579 -5.215 -0.636 1.00 94.81 238 LEU A N 1
ATOM 2006 C CA . LEU A 1 238 ? 13.149 -6.138 -1.619 1.00 94.81 238 LEU A CA 1
ATOM 2007 C C . LEU A 1 238 ? 14.548 -6.589 -1.215 1.00 94.81 238 LEU A C 1
ATOM 2009 O O . LEU A 1 238 ? 14.848 -7.777 -1.315 1.00 94.81 238 LEU A O 1
ATOM 2013 N N . THR A 1 239 ? 15.388 -5.671 -0.734 1.00 95.25 239 THR A N 1
ATOM 2014 C CA . THR A 1 239 ? 16.726 -6.000 -0.228 1.00 95.25 239 THR A CA 1
ATOM 2015 C C . THR A 1 239 ? 16.619 -6.998 0.914 1.00 95.25 239 THR A C 1
ATOM 2017 O O . THR A 1 239 ? 17.208 -8.071 0.841 1.00 95.25 239 THR A O 1
ATOM 2020 N N . MET A 1 240 ? 15.795 -6.690 1.917 1.00 93.06 240 MET A N 1
ATOM 2021 C CA . MET A 1 240 ? 15.617 -7.511 3.111 1.00 93.06 240 MET A CA 1
ATOM 2022 C C . MET A 1 240 ? 15.107 -8.917 2.777 1.00 93.06 240 MET A C 1
ATOM 2024 O O . MET A 1 240 ? 15.618 -9.904 3.302 1.00 93.06 240 MET A O 1
ATOM 2028 N N . ASN A 1 241 ? 14.144 -9.021 1.859 1.00 90.81 241 ASN A N 1
ATOM 2029 C CA . ASN A 1 241 ? 13.560 -10.300 1.455 1.00 90.81 241 ASN A CA 1
ATOM 2030 C C . ASN A 1 241 ? 14.449 -11.112 0.496 1.00 90.81 241 ASN A C 1
ATOM 2032 O O . ASN A 1 241 ? 14.184 -12.294 0.296 1.00 90.81 241 ASN A O 1
ATOM 2036 N N . SER A 1 242 ? 15.488 -10.513 -0.099 1.00 91.94 242 SER A N 1
ATOM 2037 C CA . SER A 1 242 ? 16.368 -11.176 -1.077 1.00 91.94 242 SER A CA 1
ATOM 2038 C C . SER A 1 242 ? 17.811 -11.376 -0.607 1.00 91.94 242 SER A C 1
ATOM 2040 O O . SER A 1 242 ? 18.614 -11.890 -1.388 1.00 91.94 242 SER A O 1
ATOM 2042 N N . LEU A 1 243 ? 18.136 -11.037 0.651 1.00 89.62 243 LEU A N 1
ATOM 2043 C CA . LEU A 1 243 ? 19.491 -11.130 1.224 1.00 89.62 243 LEU A CA 1
ATOM 2044 C C . LEU A 1 243 ? 20.194 -12.461 0.915 1.00 89.62 243 LEU A C 1
ATOM 2046 O O . LEU A 1 243 ? 21.345 -12.454 0.499 1.00 89.62 243 LEU A O 1
ATOM 2050 N N . ASN A 1 244 ? 19.468 -13.579 1.019 1.00 81.56 244 ASN A N 1
ATOM 2051 C CA . ASN A 1 244 ? 19.999 -14.933 0.814 1.00 81.56 244 ASN A CA 1
ATOM 2052 C C . ASN A 1 244 ? 19.583 -15.574 -0.524 1.00 81.56 244 ASN A C 1
ATOM 2054 O O . ASN A 1 244 ? 19.725 -16.783 -0.691 1.00 81.56 244 ASN A O 1
ATOM 2058 N N . MET A 1 245 ? 18.997 -14.807 -1.449 1.00 85.69 245 MET A N 1
ATOM 2059 C CA . MET A 1 245 ? 18.454 -15.344 -2.707 1.00 85.69 245 MET A CA 1
ATOM 2060 C C . MET A 1 245 ? 19.271 -14.924 -3.928 1.00 85.69 245 MET A C 1
ATOM 2062 O O . MET A 1 245 ? 19.589 -15.761 -4.768 1.00 85.69 245 MET A O 1
ATOM 2066 N N . PHE A 1 246 ? 19.575 -13.632 -4.054 1.00 86.69 246 PHE A N 1
ATOM 2067 C CA . PHE A 1 246 ? 20.352 -13.071 -5.163 1.00 86.69 246 PHE A CA 1
ATOM 2068 C C . PHE A 1 246 ? 20.876 -11.678 -4.796 1.00 86.69 246 PHE A C 1
ATOM 2070 O O . PHE A 1 246 ? 20.282 -10.984 -3.968 1.00 86.69 246 PHE A O 1
ATOM 2077 N N . VAL A 1 247 ? 21.966 -11.258 -5.443 1.00 90.25 247 VAL A N 1
ATOM 2078 C CA . VAL A 1 247 ? 22.670 -9.984 -5.209 1.00 90.25 247 VAL A CA 1
ATOM 2079 C C . VAL A 1 247 ? 23.006 -9.277 -6.526 1.00 90.25 247 VAL A C 1
ATOM 2081 O O . VAL A 1 247 ? 22.865 -9.826 -7.621 1.00 90.25 247 VAL A O 1
ATOM 2084 N N . GLY A 1 248 ? 23.462 -8.033 -6.422 1.00 91.81 248 GLY A N 1
ATOM 2085 C CA . GLY A 1 248 ? 23.975 -7.232 -7.522 1.00 91.81 248 GLY A CA 1
ATOM 2086 C C . GLY A 1 248 ? 22.906 -6.911 -8.558 1.00 91.81 248 GLY A C 1
ATOM 2087 O O . GLY A 1 248 ? 21.838 -6.391 -8.231 1.00 91.81 248 GLY A O 1
ATOM 2088 N N . LYS A 1 249 ? 23.201 -7.205 -9.829 1.00 92.44 249 LYS A N 1
ATOM 2089 C CA . LYS A 1 249 ? 22.355 -6.808 -10.962 1.00 92.44 249 LYS A CA 1
ATOM 2090 C C . LYS A 1 249 ? 20.951 -7.410 -10.895 1.00 92.44 249 LYS A C 1
ATOM 2092 O O . LYS A 1 249 ? 19.986 -6.694 -11.138 1.00 92.44 249 LYS A O 1
ATOM 2097 N N . ASP A 1 250 ? 20.831 -8.675 -10.497 1.00 90.81 250 ASP A N 1
ATOM 2098 C CA . ASP A 1 250 ? 19.530 -9.347 -10.404 1.00 90.81 250 ASP A CA 1
ATOM 2099 C C . ASP A 1 250 ? 18.602 -8.680 -9.384 1.00 90.81 250 ASP A C 1
ATOM 2101 O O . ASP A 1 250 ? 17.385 -8.657 -9.580 1.00 90.81 250 ASP A O 1
ATOM 2105 N N . ARG A 1 251 ? 19.175 -8.105 -8.319 1.00 94.69 251 ARG A N 1
ATOM 2106 C CA . ARG A 1 251 ? 18.440 -7.332 -7.315 1.00 94.69 251 ARG A CA 1
ATOM 2107 C C . ARG A 1 251 ? 18.157 -5.914 -7.786 1.00 94.69 251 ARG A C 1
ATOM 2109 O O . ARG A 1 251 ? 17.023 -5.451 -7.690 1.00 94.69 251 ARG A O 1
ATOM 2116 N N . LEU A 1 252 ? 19.163 -5.257 -8.353 1.00 94.81 252 LEU A N 1
ATOM 2117 C CA . LEU A 1 252 ? 19.058 -3.898 -8.877 1.00 94.81 252 LEU A CA 1
ATOM 2118 C C . LEU A 1 252 ? 17.976 -3.778 -9.964 1.00 94.81 252 LEU A C 1
ATOM 2120 O O . LEU A 1 252 ? 17.232 -2.799 -9.997 1.00 94.81 252 LEU A O 1
ATOM 2124 N N . ASP A 1 253 ? 17.827 -4.797 -10.814 1.00 94.62 253 ASP A N 1
ATOM 2125 C CA . ASP A 1 253 ? 16.805 -4.834 -11.863 1.00 94.62 253 ASP A CA 1
ATOM 2126 C C . ASP A 1 253 ? 15.368 -4.826 -11.298 1.00 94.62 253 ASP A C 1
ATOM 2128 O O . ASP A 1 253 ? 14.438 -4.403 -11.996 1.00 94.62 253 ASP A O 1
ATOM 2132 N N . LEU A 1 254 ? 15.171 -5.206 -10.028 1.00 95.56 254 LEU A N 1
ATOM 2133 C CA . LEU A 1 254 ? 13.878 -5.156 -9.332 1.00 95.56 254 LEU A CA 1
ATOM 2134 C C . LEU A 1 254 ? 13.582 -3.803 -8.680 1.00 95.56 254 LEU A C 1
ATOM 2136 O O . LEU A 1 254 ? 12.423 -3.524 -8.382 1.00 95.56 254 LEU A O 1
ATOM 2140 N N . TYR A 1 255 ? 14.586 -2.950 -8.475 1.00 97.00 255 TYR A N 1
ATOM 2141 C CA . TYR A 1 255 ? 14.400 -1.675 -7.785 1.00 97.00 255 TYR A CA 1
ATOM 2142 C C . TYR A 1 255 ? 13.664 -0.655 -8.660 1.00 97.00 255 TYR A C 1
ATOM 2144 O O . TYR A 1 255 ? 14.038 -0.489 -9.829 1.00 97.00 255 TYR A O 1
ATOM 2152 N N . PRO A 1 256 ? 12.636 0.039 -8.135 1.00 97.12 256 PRO A N 1
ATOM 2153 C CA . PRO A 1 256 ? 12.062 1.210 -8.793 1.00 97.12 256 PRO A CA 1
ATOM 2154 C C . PRO A 1 256 ? 13.129 2.267 -9.070 1.00 97.12 256 PRO A C 1
ATOM 2156 O O . PRO A 1 256 ? 14.059 2.403 -8.291 1.00 97.12 256 PRO A O 1
ATOM 2159 N N . ARG A 1 257 ? 13.001 3.033 -10.155 1.00 95.69 257 ARG A N 1
ATOM 2160 C CA . ARG A 1 257 ? 13.971 4.085 -10.527 1.00 95.69 257 ARG A CA 1
ATOM 2161 C C . ARG A 1 257 ? 13.675 5.466 -9.939 1.00 95.69 257 ARG A C 1
ATOM 2163 O O . ARG A 1 257 ? 14.520 6.347 -10.011 1.00 95.69 257 ARG A O 1
ATOM 2170 N N . ILE A 1 258 ? 12.473 5.660 -9.407 1.00 95.19 258 ILE A N 1
ATOM 2171 C CA . ILE A 1 258 ? 11.954 6.943 -8.905 1.00 95.19 258 ILE A CA 1
ATOM 2172 C C . ILE A 1 258 ? 12.215 7.120 -7.401 1.00 95.19 258 ILE A C 1
ATOM 2174 O O . ILE A 1 258 ? 11.336 7.540 -6.674 1.00 95.19 258 ILE A O 1
ATOM 2178 N N . HIS A 1 259 ? 13.375 6.710 -6.896 1.00 95.25 259 HIS A N 1
ATOM 2179 C CA . HIS A 1 259 ? 13.691 6.739 -5.462 1.00 95.25 259 HIS A CA 1
ATOM 2180 C C . HIS A 1 259 ? 14.474 8.003 -5.076 1.00 95.25 259 HIS A C 1
ATOM 2182 O O . HIS A 1 259 ? 15.133 8.613 -5.918 1.00 95.25 259 HIS A O 1
ATOM 2188 N N . SER A 1 260 ? 14.505 8.342 -3.785 1.00 94.50 260 SER A N 1
ATOM 2189 C CA . SER A 1 260 ? 15.272 9.495 -3.278 1.00 94.50 260 SER A CA 1
ATOM 2190 C C . SER A 1 260 ? 16.690 9.139 -2.803 1.00 94.50 260 SER A C 1
ATOM 2192 O O . SER A 1 260 ? 17.480 10.020 -2.458 1.00 94.50 260 SER A O 1
ATOM 2194 N N . MET A 1 261 ? 17.027 7.845 -2.759 1.00 94.25 261 MET A N 1
ATOM 2195 C CA . MET A 1 261 ? 18.371 7.370 -2.411 1.00 94.25 261 MET A CA 1
ATOM 2196 C C . MET A 1 261 ? 19.413 7.737 -3.474 1.00 94.25 261 MET A C 1
ATOM 2198 O O . MET A 1 261 ? 19.126 7.736 -4.672 1.00 94.25 261 MET A O 1
ATOM 2202 N N . ASP A 1 262 ? 20.650 7.993 -3.041 1.00 93.62 262 ASP A N 1
ATOM 2203 C CA . ASP A 1 262 ? 21.759 8.236 -3.961 1.00 93.62 262 ASP A CA 1
ATOM 2204 C C . ASP A 1 262 ? 22.237 6.942 -4.651 1.00 93.62 262 ASP A C 1
ATOM 2206 O O . ASP A 1 262 ? 22.003 5.816 -4.199 1.00 93.62 262 ASP A O 1
ATOM 2210 N N . ALA A 1 263 ? 22.935 7.096 -5.779 1.00 93.75 263 ALA A N 1
ATOM 2211 C CA . ALA A 1 263 ? 23.388 5.958 -6.580 1.00 93.75 263 ALA A CA 1
ATOM 2212 C C . ALA A 1 263 ? 24.332 5.020 -5.805 1.00 93.75 263 ALA A C 1
ATOM 2214 O O . ALA A 1 263 ? 24.326 3.805 -6.020 1.00 93.75 263 ALA A O 1
ATOM 2215 N N . LYS A 1 264 ? 25.134 5.570 -4.882 1.00 94.12 264 LYS A N 1
ATOM 2216 C CA . LYS A 1 264 ? 26.076 4.796 -4.068 1.00 94.12 264 LYS A CA 1
ATOM 2217 C C . LYS A 1 264 ? 25.337 3.899 -3.075 1.00 94.12 264 LYS A C 1
ATOM 2219 O O . LYS A 1 264 ? 25.680 2.721 -2.960 1.00 94.12 264 LYS A O 1
ATOM 2224 N N . MET A 1 265 ? 24.329 4.423 -2.383 1.00 95.50 265 MET A N 1
ATOM 2225 C CA . MET A 1 265 ? 23.491 3.687 -1.438 1.00 95.50 265 MET A CA 1
ATOM 2226 C C . MET A 1 265 ? 22.748 2.562 -2.143 1.00 95.50 265 MET A C 1
ATOM 2228 O O . MET A 1 265 ? 22.809 1.423 -1.690 1.00 95.50 265 MET A O 1
ATOM 2232 N N . VAL A 1 266 ? 22.126 2.847 -3.286 1.00 95.69 266 VAL A N 1
ATOM 2233 C CA . VAL A 1 266 ? 21.389 1.843 -4.064 1.00 95.69 266 VAL A CA 1
ATOM 2234 C C . VAL A 1 266 ? 22.311 0.731 -4.561 1.00 95.69 266 VAL A C 1
ATOM 2236 O O . VAL A 1 266 ? 21.998 -0.451 -4.400 1.00 95.69 266 VAL A O 1
ATOM 2239 N N . SER A 1 267 ? 23.485 1.086 -5.095 1.00 94.94 267 SER A N 1
ATOM 2240 C CA . SER A 1 267 ? 24.489 0.096 -5.495 1.00 94.94 267 SER A CA 1
ATOM 2241 C C . SER A 1 267 ? 24.956 -0.743 -4.306 1.00 94.94 267 SER A C 1
ATOM 2243 O O . SER A 1 267 ? 25.100 -1.956 -4.443 1.00 94.94 267 SER A O 1
ATOM 2245 N N . SER A 1 268 ? 25.157 -0.127 -3.140 1.00 95.44 268 SER A N 1
ATOM 2246 C CA . SER A 1 268 ? 25.568 -0.835 -1.924 1.00 95.44 268 SER A CA 1
ATOM 2247 C C . SER A 1 268 ? 24.479 -1.807 -1.469 1.00 95.44 268 SER A C 1
ATOM 2249 O O . SER A 1 268 ? 24.764 -2.991 -1.345 1.00 95.44 268 SER A O 1
ATOM 2251 N N . LEU A 1 269 ? 23.222 -1.357 -1.347 1.00 95.69 269 LEU A N 1
ATOM 2252 C CA . LEU A 1 269 ? 22.065 -2.195 -0.995 1.00 95.69 269 LEU A CA 1
ATOM 2253 C C . LEU A 1 269 ? 21.886 -3.375 -1.956 1.00 95.69 269 LEU A C 1
ATOM 2255 O O . LEU A 1 269 ? 21.497 -4.464 -1.539 1.00 95.69 269 LEU A O 1
ATOM 2259 N N . SER A 1 270 ? 22.187 -3.189 -3.244 1.00 95.75 270 SER A N 1
ATOM 2260 C CA . SER A 1 270 ? 22.107 -4.279 -4.219 1.00 95.75 270 SER A CA 1
ATOM 2261 C C . SER A 1 270 ? 23.069 -5.435 -3.907 1.00 95.75 270 SER A C 1
ATOM 2263 O O . SER A 1 270 ? 22.744 -6.581 -4.198 1.00 95.75 270 SER A O 1
ATOM 2265 N N . MET A 1 271 ? 24.209 -5.152 -3.270 1.00 94.56 271 MET A N 1
ATOM 2266 C CA . MET A 1 271 ? 25.275 -6.119 -2.975 1.00 94.56 271 MET A CA 1
ATOM 2267 C C . MET A 1 271 ? 25.215 -6.698 -1.556 1.00 94.56 271 MET A C 1
ATOM 2269 O O . MET A 1 271 ? 26.009 -7.569 -1.229 1.00 94.56 271 MET A O 1
ATOM 2273 N N . VAL A 1 272 ? 24.311 -6.216 -0.699 1.00 94.81 272 VAL A N 1
ATOM 2274 C CA . VAL A 1 272 ? 24.256 -6.648 0.705 1.00 94.81 272 VAL A CA 1
ATOM 2275 C C . VAL A 1 272 ? 23.788 -8.097 0.845 1.00 94.81 272 VAL A C 1
ATOM 2277 O O . VAL A 1 272 ? 22.816 -8.504 0.210 1.00 94.81 272 VAL A O 1
ATOM 2280 N N . GLU A 1 273 ? 24.410 -8.836 1.759 1.00 92.06 273 GLU A N 1
ATOM 2281 C CA . GLU A 1 273 ? 24.025 -10.212 2.106 1.00 92.06 273 GLU A CA 1
ATOM 2282 C C . GLU A 1 273 ? 23.563 -10.357 3.568 1.00 92.06 273 GLU A C 1
ATOM 2284 O O . GLU A 1 273 ? 22.893 -11.329 3.903 1.00 92.06 273 GLU A O 1
ATOM 2289 N N . SER A 1 274 ? 23.836 -9.375 4.441 1.00 92.38 274 SER A N 1
ATOM 2290 C CA . SER A 1 274 ? 23.440 -9.409 5.857 1.00 92.38 274 SER A CA 1
ATOM 2291 C C . SER A 1 274 ? 22.529 -8.245 6.268 1.00 92.38 274 SER A C 1
ATOM 2293 O O . SER A 1 274 ? 22.586 -7.142 5.722 1.00 92.38 274 SER A O 1
ATOM 2295 N N . ILE A 1 275 ? 21.686 -8.476 7.281 1.00 90.69 275 ILE A N 1
ATOM 2296 C CA . ILE A 1 275 ? 20.820 -7.428 7.850 1.00 90.69 275 ILE A CA 1
ATOM 2297 C C . ILE A 1 275 ? 21.662 -6.318 8.499 1.00 90.69 275 ILE A C 1
ATOM 2299 O O . ILE A 1 275 ? 21.279 -5.150 8.439 1.00 90.69 275 ILE A O 1
ATOM 2303 N N . ASP A 1 276 ? 22.800 -6.657 9.103 1.00 91.12 276 ASP A N 1
ATOM 2304 C CA . ASP A 1 276 ? 23.650 -5.686 9.796 1.00 91.12 276 ASP A CA 1
ATOM 2305 C C . ASP A 1 276 ? 24.335 -4.731 8.811 1.00 91.12 276 ASP A C 1
ATOM 2307 O O . ASP A 1 276 ? 24.326 -3.517 9.020 1.00 91.12 276 ASP A O 1
ATOM 2311 N N . ASP A 1 277 ? 24.818 -5.236 7.675 1.00 92.00 277 ASP A N 1
ATOM 2312 C CA . ASP A 1 277 ? 25.371 -4.394 6.607 1.00 92.00 277 ASP A CA 1
ATOM 2313 C C . ASP A 1 277 ? 24.300 -3.483 6.000 1.00 92.00 277 ASP A C 1
ATOM 2315 O O . ASP A 1 277 ? 24.536 -2.295 5.756 1.00 92.00 277 ASP A O 1
ATOM 2319 N N . MET A 1 278 ? 23.088 -4.016 5.812 1.00 93.25 278 MET A N 1
ATOM 2320 C CA . MET A 1 278 ? 21.943 -3.243 5.335 1.00 93.25 278 MET A CA 1
ATOM 2321 C C . MET A 1 278 ? 21.629 -2.087 6.291 1.00 93.25 278 MET A C 1
ATOM 2323 O O . MET A 1 278 ? 21.474 -0.941 5.865 1.00 93.25 278 MET A O 1
ATOM 2327 N N . LYS A 1 279 ? 21.581 -2.373 7.595 1.00 92.69 279 LYS A N 1
ATOM 2328 C CA . LYS A 1 279 ? 21.384 -1.380 8.653 1.00 92.69 279 LYS A CA 1
ATOM 2329 C C . LYS A 1 279 ? 22.487 -0.321 8.656 1.00 92.69 279 LYS A C 1
ATOM 2331 O O . LYS A 1 279 ? 22.179 0.867 8.735 1.00 92.69 279 LYS A O 1
ATOM 2336 N N . ASN A 1 280 ? 23.747 -0.720 8.497 1.00 92.31 280 ASN A N 1
ATOM 2337 C CA . ASN A 1 280 ? 24.880 0.204 8.434 1.00 92.31 280 ASN A CA 1
ATOM 2338 C C . ASN A 1 280 ? 24.751 1.190 7.265 1.00 92.31 280 ASN A C 1
ATOM 2340 O O . ASN A 1 280 ? 24.955 2.390 7.451 1.00 92.31 280 ASN A O 1
ATOM 2344 N N . ILE A 1 281 ? 24.338 0.721 6.085 1.00 93.81 281 ILE A N 1
ATOM 2345 C CA . ILE A 1 281 ? 24.094 1.583 4.918 1.00 93.81 281 ILE A CA 1
ATOM 2346 C C . ILE A 1 281 ? 22.940 2.563 5.188 1.00 93.81 281 ILE A C 1
ATOM 2348 O O . ILE A 1 281 ? 23.036 3.753 4.878 1.00 93.81 281 ILE A O 1
ATOM 2352 N N . LEU A 1 282 ? 21.862 2.080 5.808 1.00 94.38 282 LEU A N 1
ATOM 2353 C CA . LEU A 1 282 ? 20.658 2.864 6.095 1.00 94.38 282 LEU A CA 1
ATOM 2354 C C . LEU A 1 282 ? 20.803 3.834 7.280 1.00 94.38 282 LEU A C 1
ATOM 2356 O O . LEU A 1 282 ? 19.964 4.723 7.435 1.00 94.38 282 LEU A O 1
ATOM 2360 N N . SER A 1 283 ? 21.873 3.722 8.073 1.00 91.81 283 SER A N 1
ATOM 2361 C CA . SER A 1 283 ? 22.121 4.542 9.272 1.00 91.81 283 SER A CA 1
ATOM 2362 C C . SER A 1 283 ? 22.157 6.051 9.027 1.00 91.81 283 SER A C 1
ATOM 2364 O O . SER A 1 283 ? 21.817 6.835 9.908 1.00 91.81 283 SER A O 1
ATOM 2366 N N . SER A 1 284 ? 22.498 6.467 7.808 1.00 89.38 284 SER A N 1
ATOM 2367 C CA . SER A 1 284 ? 22.483 7.876 7.397 1.00 89.38 284 SER A CA 1
ATOM 2368 C C . SER A 1 284 ? 21.075 8.459 7.219 1.00 89.38 284 SER A C 1
ATOM 2370 O O . SER A 1 284 ? 20.915 9.678 7.212 1.00 89.38 284 SER A O 1
ATOM 2372 N N . ARG A 1 285 ? 20.047 7.613 7.053 1.00 90.44 285 ARG A N 1
ATOM 2373 C CA . ARG A 1 285 ? 18.665 8.021 6.731 1.00 90.44 285 ARG A CA 1
ATOM 2374 C C . ARG A 1 285 ? 17.627 7.609 7.773 1.00 90.44 285 ARG A C 1
ATOM 2376 O O . ARG A 1 285 ? 16.509 8.134 7.719 1.00 90.44 285 ARG A O 1
ATOM 2383 N N . TYR A 1 286 ? 17.964 6.664 8.649 1.00 89.69 286 TYR A N 1
ATOM 2384 C CA . TYR A 1 286 ? 17.047 6.027 9.595 1.00 89.69 286 TYR A CA 1
ATOM 2385 C C . TYR A 1 286 ? 17.722 5.798 10.945 1.00 89.69 286 TYR A C 1
ATOM 2387 O O . TYR A 1 286 ? 18.912 5.489 11.010 1.00 89.69 286 TYR A O 1
ATOM 2395 N N . ASN A 1 287 ? 16.953 5.892 12.032 1.00 87.06 287 ASN A N 1
ATOM 2396 C CA . ASN A 1 287 ? 17.457 5.576 13.363 1.00 87.06 287 ASN A CA 1
ATOM 2397 C C . ASN A 1 287 ? 17.482 4.056 13.612 1.00 87.06 287 ASN A C 1
ATOM 2399 O O . ASN A 1 287 ? 16.510 3.462 14.074 1.00 87.06 287 ASN A O 1
ATOM 2403 N N . ILE A 1 288 ? 18.631 3.440 13.337 1.00 85.56 288 ILE A N 1
ATOM 2404 C CA . ILE A 1 288 ? 18.862 1.984 13.409 1.00 85.56 288 ILE A CA 1
ATOM 2405 C C . ILE A 1 288 ? 18.834 1.423 14.841 1.00 85.56 288 ILE A C 1
ATOM 2407 O O . ILE A 1 288 ? 18.714 0.214 15.026 1.00 85.56 288 ILE A O 1
ATOM 2411 N N . ASN A 1 289 ? 18.911 2.279 15.867 1.00 78.88 289 ASN A N 1
ATOM 2412 C CA . ASN A 1 289 ? 18.825 1.839 17.265 1.00 78.88 289 ASN A CA 1
ATOM 2413 C C . ASN A 1 289 ? 17.425 1.324 17.636 1.00 78.88 289 ASN A C 1
ATOM 2415 O O . ASN A 1 289 ? 17.262 0.640 18.645 1.00 78.88 289 ASN A O 1
ATOM 2419 N N . LYS A 1 290 ? 16.411 1.676 16.842 1.00 77.38 290 LYS A N 1
ATOM 2420 C CA . LYS A 1 290 ? 15.058 1.132 16.945 1.00 77.38 290 LYS A CA 1
ATOM 2421 C C . LYS A 1 290 ? 14.883 -0.026 15.967 1.00 77.38 290 LYS A C 1
ATOM 2423 O O . LYS A 1 290 ? 15.684 -0.228 15.058 1.00 77.38 290 LYS A O 1
ATOM 2428 N N . ASP A 1 291 ? 13.796 -0.772 16.137 1.00 84.81 291 ASP A N 1
ATOM 2429 C CA . ASP A 1 291 ? 13.356 -1.719 15.119 1.00 84.81 291 ASP A CA 1
ATOM 2430 C C . ASP A 1 291 ? 13.212 -1.010 13.757 1.00 84.81 291 ASP A C 1
ATOM 2432 O O . ASP A 1 291 ? 12.476 -0.028 13.627 1.00 84.81 291 ASP A O 1
ATOM 2436 N N . LEU A 1 292 ? 13.944 -1.501 12.750 1.00 86.38 292 LEU A N 1
ATOM 2437 C CA . LEU A 1 292 ? 14.033 -0.875 11.429 1.00 86.38 292 LEU A CA 1
ATOM 2438 C C . LEU A 1 292 ? 12.656 -0.788 10.768 1.00 86.38 292 LEU A C 1
ATOM 2440 O O . LEU A 1 292 ? 12.330 0.227 10.159 1.00 86.38 292 LEU A O 1
ATOM 2444 N N . TYR A 1 293 ? 11.837 -1.834 10.907 1.00 86.38 293 TYR A N 1
ATOM 2445 C CA . TYR A 1 293 ? 10.500 -1.851 10.326 1.00 86.38 293 TYR A CA 1
ATOM 2446 C C . TYR A 1 293 ? 9.636 -0.730 10.910 1.00 86.38 293 TYR A C 1
ATOM 2448 O O . TYR A 1 293 ? 9.022 0.028 10.158 1.00 86.38 293 TYR A O 1
ATOM 2456 N N . SER A 1 294 ? 9.643 -0.586 12.234 1.00 85.56 294 SER A N 1
ATOM 2457 C CA . SER A 1 294 ? 8.927 0.475 12.945 1.00 85.56 294 SER A CA 1
ATOM 2458 C C . SER A 1 294 ? 9.402 1.873 12.538 1.00 85.56 294 SER A C 1
ATOM 2460 O O . SER A 1 294 ? 8.585 2.764 12.317 1.00 85.56 294 SER A O 1
ATOM 2462 N N . GLU A 1 295 ? 10.713 2.073 12.391 1.00 88.88 295 GLU A N 1
ATOM 2463 C CA . GLU A 1 295 ? 11.290 3.352 11.958 1.00 88.88 295 GLU A CA 1
ATOM 2464 C C . GLU A 1 295 ? 10.877 3.729 10.528 1.00 88.88 295 GLU A C 1
ATOM 2466 O O . GLU A 1 295 ? 10.532 4.880 10.257 1.00 88.88 295 GLU A O 1
ATOM 2471 N N . LEU A 1 296 ? 10.856 2.758 9.615 1.00 91.00 296 LEU A N 1
ATOM 2472 C CA . LEU A 1 296 ? 10.406 2.973 8.242 1.00 91.00 296 LEU A CA 1
ATOM 2473 C C . LEU A 1 296 ? 8.929 3.386 8.191 1.00 91.00 296 LEU A C 1
ATOM 2475 O O . LEU A 1 296 ? 8.600 4.355 7.511 1.00 91.00 296 LEU A O 1
ATOM 2479 N N . VAL A 1 297 ? 8.057 2.703 8.943 1.00 89.62 297 VAL A N 1
ATOM 2480 C CA . VAL A 1 297 ? 6.627 3.057 8.985 1.00 89.62 297 VAL A CA 1
ATOM 2481 C C . VAL A 1 297 ? 6.417 4.429 9.631 1.00 89.62 297 VAL A C 1
ATOM 2483 O O . VAL A 1 297 ? 5.607 5.214 9.146 1.00 89.62 297 VAL A O 1
ATOM 2486 N N . ASN A 1 298 ? 7.177 4.775 10.677 1.00 89.25 298 ASN A N 1
ATOM 2487 C CA . ASN A 1 298 ? 7.126 6.119 11.263 1.00 89.25 298 ASN A CA 1
ATOM 2488 C C . ASN A 1 298 ? 7.467 7.201 10.233 1.00 89.25 298 ASN A C 1
ATOM 2490 O O . ASN A 1 298 ? 6.809 8.239 10.190 1.00 89.25 298 ASN A O 1
ATOM 2494 N N . LYS A 1 299 ? 8.471 6.962 9.383 1.00 91.50 299 LYS A N 1
ATOM 2495 C CA . LYS A 1 299 ? 8.851 7.911 8.332 1.00 91.50 299 LYS A CA 1
ATOM 2496 C C . LYS A 1 299 ? 7.748 8.085 7.286 1.00 91.50 299 LYS A C 1
ATOM 2498 O O . LYS A 1 299 ? 7.484 9.217 6.888 1.00 91.50 299 LYS A O 1
ATOM 2503 N N . GLU A 1 300 ? 7.084 7.000 6.885 1.00 93.06 300 GLU A N 1
ATOM 2504 C CA . GLU A 1 300 ? 5.914 7.043 5.992 1.00 93.06 300 GLU A CA 1
ATOM 2505 C C . GLU A 1 300 ? 4.770 7.849 6.610 1.00 93.06 300 GLU A C 1
ATOM 2507 O O . GLU A 1 300 ? 4.285 8.793 5.992 1.00 93.06 300 GLU A O 1
ATOM 2512 N N . VAL A 1 301 ? 4.396 7.544 7.857 1.00 93.00 301 VAL A N 1
ATOM 2513 C CA . VAL A 1 301 ? 3.341 8.263 8.590 1.00 93.00 301 VAL A CA 1
ATOM 2514 C C . VAL A 1 301 ? 3.658 9.754 8.691 1.00 93.00 301 VAL A C 1
ATOM 2516 O O . VAL A 1 301 ? 2.801 10.573 8.369 1.00 93.00 301 VAL A O 1
ATOM 2519 N N . CYS A 1 302 ? 4.889 10.128 9.058 1.00 92.75 302 CYS A N 1
ATOM 2520 C CA . CYS A 1 302 ? 5.308 11.531 9.088 1.00 92.75 302 CYS A CA 1
ATOM 2521 C C . CYS A 1 302 ? 5.131 12.207 7.723 1.00 92.75 302 CYS A C 1
ATOM 2523 O O . CYS A 1 302 ? 4.581 13.306 7.657 1.00 92.75 302 CYS A O 1
ATOM 2525 N N . LYS A 1 303 ? 5.532 11.541 6.632 1.00 94.88 303 LYS A N 1
ATOM 2526 C CA . LYS A 1 303 ? 5.397 12.085 5.274 1.00 94.88 303 LYS A CA 1
ATOM 2527 C C . LYS A 1 303 ? 3.936 12.237 4.854 1.00 94.88 303 LYS A C 1
ATOM 2529 O O . LYS A 1 303 ? 3.565 13.247 4.259 1.00 94.88 303 LYS A O 1
ATOM 2534 N N . TYR A 1 304 ? 3.086 11.279 5.212 1.00 96.00 304 TYR A N 1
ATOM 2535 C CA . TYR A 1 304 ? 1.647 11.380 4.994 1.00 96.00 304 TYR A CA 1
ATOM 2536 C C . TYR A 1 304 ? 1.044 12.556 5.778 1.00 96.00 304 TYR A C 1
ATOM 2538 O O . TYR A 1 304 ? 0.284 13.337 5.208 1.00 96.00 304 TYR A O 1
ATOM 2546 N N . CYS A 1 305 ? 1.434 12.759 7.039 1.00 94.19 305 CYS A N 1
ATOM 2547 C CA . CYS A 1 305 ? 0.978 13.896 7.845 1.00 94.19 305 CYS A CA 1
ATOM 2548 C C . CYS A 1 305 ? 1.462 15.253 7.296 1.00 94.19 305 CYS A C 1
ATOM 2550 O O . CYS A 1 305 ? 0.712 16.230 7.326 1.00 94.19 305 CYS A O 1
ATOM 2552 N N . GLU A 1 306 ? 2.679 15.334 6.745 1.00 95.25 306 GLU A N 1
ATOM 2553 C CA . GLU A 1 306 ? 3.187 16.550 6.086 1.00 95.25 306 GLU A CA 1
ATOM 2554 C C . GLU A 1 306 ? 2.289 17.003 4.929 1.00 95.25 306 GLU A C 1
ATOM 2556 O O . GLU A 1 306 ? 2.079 18.204 4.758 1.00 95.25 306 GLU A O 1
ATOM 2561 N N . SER A 1 307 ? 1.698 16.061 4.186 1.00 95.44 307 SER A N 1
ATOM 2562 C CA . SER A 1 307 ? 0.866 16.380 3.019 1.00 95.44 307 SER A CA 1
ATOM 2563 C C . SER A 1 307 ? -0.359 17.247 3.339 1.00 95.44 307 SER A C 1
ATOM 2565 O O . SER A 1 307 ? -0.801 18.004 2.481 1.00 95.44 307 SER A O 1
ATOM 2567 N N . PHE A 1 308 ? -0.876 17.205 4.573 1.00 94.62 308 PHE A N 1
ATOM 2568 C CA . PHE A 1 308 ? -2.007 18.036 5.013 1.00 94.62 308 PHE A CA 1
ATOM 2569 C C . PHE A 1 308 ? -1.611 19.489 5.295 1.00 94.62 308 PHE A C 1
ATOM 2571 O O . PHE A 1 308 ? -2.464 20.370 5.358 1.00 94.62 308 PHE A O 1
ATOM 2578 N N . ARG A 1 309 ? -0.311 19.764 5.457 1.00 92.81 309 ARG A N 1
ATOM 2579 C CA . ARG A 1 309 ? 0.219 21.124 5.646 1.00 92.81 309 ARG A CA 1
ATOM 2580 C C . ARG A 1 309 ? 0.488 21.822 4.317 1.00 92.81 309 ARG A C 1
ATOM 2582 O O . ARG A 1 309 ? 0.697 23.034 4.297 1.00 92.81 309 ARG A O 1
ATOM 2589 N N . ILE A 1 310 ? 0.504 21.068 3.218 1.00 92.12 310 ILE A N 1
ATOM 2590 C CA . ILE A 1 310 ? 0.724 21.614 1.885 1.00 92.12 310 ILE A CA 1
ATOM 2591 C C . ILE A 1 310 ? -0.566 22.280 1.420 1.00 92.12 310 ILE A C 1
ATOM 2593 O O . ILE A 1 310 ? -1.619 21.655 1.294 1.00 92.12 310 ILE A O 1
ATOM 2597 N N . PHE A 1 311 ? -0.482 23.586 1.184 1.00 86.12 311 PHE A N 1
ATOM 2598 C CA . PHE A 1 311 ? -1.639 24.373 0.797 1.00 86.12 311 PHE A CA 1
ATOM 2599 C C . PHE A 1 311 ? -2.165 23.936 -0.573 1.00 86.12 311 PHE A C 1
ATOM 2601 O O . PHE A 1 311 ? -1.462 24.049 -1.578 1.00 86.12 311 PHE A O 1
ATOM 2608 N N . ASN A 1 312 ? -3.437 23.534 -0.597 1.00 85.00 312 ASN A N 1
ATOM 2609 C CA . ASN A 1 312 ? -4.201 23.255 -1.806 1.00 85.00 312 ASN A CA 1
ATOM 2610 C C . ASN A 1 312 ? -3.564 22.197 -2.727 1.00 85.00 312 ASN A C 1
ATOM 2612 O O . ASN A 1 312 ? -3.396 22.390 -3.933 1.00 85.00 312 ASN A O 1
ATOM 2616 N N . ASP A 1 313 ? -3.211 21.067 -2.124 1.00 91.56 313 ASP A N 1
ATOM 2617 C CA . ASP A 1 313 ? -2.589 19.929 -2.784 1.00 91.56 313 ASP A CA 1
ATOM 2618 C C . ASP A 1 313 ? -3.436 18.662 -2.560 1.00 91.56 313 ASP A C 1
ATOM 2620 O O . ASP A 1 313 ? -3.833 18.339 -1.439 1.00 91.56 313 ASP A O 1
ATOM 2624 N N . VAL A 1 314 ? -3.735 17.933 -3.640 1.00 93.88 314 VAL A N 1
ATOM 2625 C CA . VAL A 1 314 ? -4.583 16.725 -3.608 1.00 93.88 314 VAL A CA 1
ATOM 2626 C C . VAL A 1 314 ? -3.869 15.478 -3.073 1.00 93.88 314 VAL A C 1
ATOM 2628 O O . VAL A 1 314 ? -4.500 14.442 -2.877 1.00 93.88 314 VAL A O 1
ATOM 2631 N N . SER A 1 315 ? -2.570 15.554 -2.789 1.00 95.88 315 SER A N 1
ATOM 2632 C CA . SER A 1 315 ? -1.778 14.451 -2.228 1.00 95.88 315 SER A CA 1
ATOM 2633 C C . SER A 1 315 ? -2.264 14.033 -0.841 1.00 95.88 315 SER A C 1
ATOM 2635 O O . SER A 1 315 ? -2.127 12.867 -0.472 1.00 95.88 315 SER A O 1
ATOM 2637 N N . CYS A 1 316 ? -2.902 14.950 -0.102 1.00 96.12 316 CYS A N 1
ATOM 2638 C CA . CYS A 1 316 ? -3.546 14.651 1.178 1.00 96.12 316 CYS A CA 1
ATOM 2639 C C . CYS A 1 316 ? -4.613 13.548 1.070 1.00 96.12 316 CYS A C 1
ATOM 2641 O O . CYS A 1 316 ? -4.819 12.803 2.026 1.00 96.12 316 CYS A O 1
ATOM 2643 N N . VAL A 1 317 ? -5.237 13.374 -0.103 1.00 97.19 317 VAL A N 1
ATOM 2644 C CA . VAL A 1 317 ? -6.214 12.306 -0.363 1.00 97.19 317 VAL A CA 1
ATOM 2645 C C . VAL A 1 317 ? -5.555 10.931 -0.235 1.00 97.19 317 VAL A C 1
ATOM 2647 O O . VAL A 1 317 ? -6.075 10.055 0.452 1.00 97.19 317 VAL A O 1
ATOM 2650 N N . TYR A 1 318 ? -4.385 10.747 -0.852 1.00 98.00 318 TYR A N 1
ATOM 2651 C CA . TYR A 1 318 ? -3.624 9.499 -0.762 1.00 98.00 318 TYR A CA 1
ATOM 2652 C C . TYR A 1 318 ? -3.188 9.206 0.673 1.00 98.00 318 TYR A C 1
ATOM 2654 O O . TYR A 1 318 ? -3.419 8.118 1.205 1.00 98.00 318 TYR A O 1
ATOM 2662 N N . SER A 1 319 ? -2.591 10.216 1.305 1.00 97.69 319 SER A N 1
ATOM 2663 C CA . SER A 1 319 ? -2.110 10.156 2.681 1.00 97.69 319 SER A CA 1
ATOM 2664 C C . SER A 1 319 ? -3.219 9.789 3.655 1.00 97.69 319 SER A C 1
ATOM 2666 O O . SER A 1 319 ? -3.008 8.952 4.527 1.00 97.69 319 SER A O 1
ATOM 2668 N N . TYR A 1 320 ? -4.419 10.348 3.483 1.00 97.81 320 TYR A N 1
ATOM 2669 C CA . TYR A 1 320 ? -5.574 10.014 4.306 1.00 97.81 320 TYR A CA 1
ATOM 2670 C C . TYR A 1 320 ? -5.906 8.520 4.256 1.00 97.81 320 TYR A C 1
ATOM 2672 O O . TYR A 1 320 ? -5.998 7.886 5.307 1.00 97.81 320 TYR A O 1
ATOM 2680 N N . PHE A 1 321 ? -6.036 7.933 3.061 1.00 97.94 321 PHE A N 1
ATOM 2681 C CA . PHE A 1 321 ? -6.370 6.512 2.939 1.00 97.94 321 PHE A CA 1
ATOM 2682 C C . PHE A 1 321 ? -5.271 5.610 3.517 1.00 97.94 321 PHE A C 1
ATOM 2684 O O . PHE A 1 321 ? -5.574 4.640 4.214 1.00 97.94 321 PHE A O 1
ATOM 2691 N N . LYS A 1 322 ? -3.993 5.967 3.329 1.00 97.38 322 LYS A N 1
ATOM 2692 C CA . LYS A 1 322 ? -2.863 5.257 3.952 1.00 97.38 322 LYS A CA 1
ATOM 2693 C C . LYS A 1 322 ? -2.868 5.341 5.477 1.00 97.38 322 LYS A C 1
ATOM 2695 O O . LYS A 1 322 ? -2.667 4.327 6.147 1.00 97.38 322 LYS A O 1
ATOM 2700 N N . LEU A 1 323 ? -3.132 6.521 6.036 1.00 96.69 323 LEU A N 1
ATOM 2701 C CA . LEU A 1 323 ? -3.243 6.714 7.483 1.00 96.69 323 LEU A CA 1
ATOM 2702 C C . LEU A 1 323 ? -4.450 5.965 8.053 1.00 96.69 323 LEU A C 1
ATOM 2704 O O . LEU A 1 323 ? -4.336 5.325 9.098 1.00 96.69 323 LEU A O 1
ATOM 2708 N N . LYS A 1 324 ? -5.584 5.970 7.346 1.00 96.19 324 LYS A N 1
ATOM 2709 C CA . LYS A 1 324 ? -6.786 5.233 7.743 1.00 96.19 324 LYS A CA 1
ATOM 2710 C C . LYS A 1 324 ? -6.554 3.721 7.728 1.00 96.19 324 LYS A C 1
ATOM 2712 O O . LYS A 1 324 ? -6.963 3.034 8.658 1.00 96.19 324 LYS A O 1
ATOM 2717 N N . GLU A 1 325 ? -5.830 3.189 6.746 1.00 95.62 325 GLU A N 1
ATOM 2718 C CA . GLU A 1 325 ? -5.388 1.790 6.777 1.00 95.62 325 GLU A CA 1
ATOM 2719 C C . GLU A 1 325 ? -4.495 1.476 7.972 1.00 95.62 325 GLU A C 1
ATOM 2721 O O . GLU A 1 325 ? -4.631 0.412 8.582 1.00 95.62 325 GLU A O 1
ATOM 2726 N N . GLN A 1 326 ? -3.562 2.370 8.301 1.00 94.12 326 GLN A N 1
ATOM 2727 C CA . GLN A 1 326 ? -2.694 2.177 9.455 1.00 94.12 326 GLN A CA 1
ATOM 2728 C C . GLN A 1 326 ? -3.487 2.228 10.767 1.00 94.12 326 GLN A C 1
ATOM 2730 O O . GLN A 1 326 ? -3.239 1.413 11.652 1.00 94.12 326 GLN A O 1
ATOM 2735 N N . GLU A 1 327 ? -4.497 3.092 10.870 1.00 94.69 327 GLU A N 1
ATOM 2736 C CA . GLU A 1 327 ? -5.449 3.102 11.984 1.00 94.69 327 GLU A CA 1
ATOM 2737 C C . GLU A 1 327 ? -6.201 1.770 12.100 1.00 94.69 327 GLU A C 1
ATOM 2739 O O . GLU A 1 327 ? -6.260 1.193 13.184 1.00 94.69 327 GLU A O 1
ATOM 2744 N N . ILE A 1 328 ? -6.714 1.228 10.992 1.00 94.75 328 ILE A N 1
ATOM 2745 C CA . ILE A 1 328 ? -7.387 -0.080 10.989 1.00 94.75 328 ILE A CA 1
ATOM 2746 C C . ILE A 1 328 ? -6.423 -1.183 11.450 1.00 94.75 328 ILE A C 1
ATOM 2748 O O . ILE A 1 328 ? -6.796 -2.017 12.276 1.00 94.75 328 ILE A O 1
ATOM 2752 N N . LYS A 1 329 ? -5.168 -1.186 10.976 1.00 92.88 329 LYS A N 1
ATOM 2753 C CA . LYS A 1 329 ? -4.135 -2.138 11.433 1.00 92.88 329 LYS A CA 1
ATOM 2754 C C . LYS A 1 329 ? -3.871 -2.002 12.933 1.00 92.88 329 LYS A C 1
ATOM 2756 O O . LYS A 1 329 ? -3.812 -3.016 13.624 1.00 92.88 329 LYS A O 1
ATOM 2761 N N . ASN A 1 330 ? -3.763 -0.774 13.434 1.00 92.12 330 ASN A N 1
ATOM 2762 C CA . ASN A 1 330 ? -3.574 -0.484 14.853 1.00 92.12 330 ASN A CA 1
ATOM 2763 C C . ASN A 1 330 ? -4.750 -1.003 15.696 1.00 92.12 330 ASN A C 1
ATOM 2765 O O . ASN A 1 330 ? -4.535 -1.666 16.708 1.00 92.12 330 ASN A O 1
ATOM 2769 N N . VAL A 1 331 ? -5.991 -0.760 15.265 1.00 93.06 331 VAL A N 1
ATOM 2770 C CA . VAL A 1 331 ? -7.199 -1.263 15.941 1.00 93.06 331 VAL A CA 1
ATOM 2771 C C . VAL A 1 331 ? -7.218 -2.792 15.962 1.00 93.06 331 VAL A C 1
ATOM 2773 O O . VAL A 1 331 ? -7.441 -3.389 17.012 1.00 93.06 331 VAL A O 1
ATOM 2776 N N . LEU A 1 332 ? -6.934 -3.446 14.832 1.00 92.88 332 LEU A N 1
ATOM 2777 C CA . LEU A 1 332 ? -6.898 -4.911 14.755 1.00 92.88 332 LEU A CA 1
ATOM 2778 C C . LEU A 1 332 ? -5.780 -5.521 15.609 1.00 92.88 332 LEU A C 1
ATOM 2780 O O . LEU A 1 332 ? -5.975 -6.600 16.164 1.00 92.88 332 LEU A O 1
ATOM 2784 N N . TRP A 1 333 ? -4.645 -4.832 15.745 1.00 90.75 333 TRP A N 1
ATOM 2785 C CA . TRP A 1 333 ? -3.578 -5.227 16.663 1.00 90.75 333 TRP A CA 1
ATOM 2786 C C . TRP A 1 333 ? -4.029 -5.153 18.126 1.00 90.75 333 TRP A C 1
ATOM 2788 O O . TRP A 1 333 ? -3.825 -6.104 18.875 1.00 90.75 333 TRP A O 1
ATOM 2798 N N . ILE A 1 334 ? -4.713 -4.074 18.528 1.00 90.75 334 ILE A N 1
ATOM 2799 C CA . ILE A 1 334 ? -5.289 -3.963 19.881 1.00 90.75 334 ILE A CA 1
ATOM 2800 C C . ILE A 1 334 ? -6.259 -5.121 20.139 1.00 90.75 334 ILE A C 1
ATOM 2802 O O . ILE A 1 334 ? -6.183 -5.761 21.185 1.00 90.75 334 ILE A O 1
ATOM 2806 N N . VAL A 1 335 ? -7.128 -5.426 19.172 1.00 91.19 335 VAL A N 1
ATOM 2807 C CA . VAL A 1 335 ? -8.075 -6.547 19.261 1.00 91.19 335 VAL A CA 1
ATOM 2808 C C . VAL A 1 335 ? -7.348 -7.882 19.444 1.00 91.19 335 VAL A C 1
ATOM 2810 O O . VAL A 1 335 ? -7.759 -8.680 20.282 1.00 91.19 335 VAL A O 1
ATOM 2813 N N . ASP A 1 336 ? -6.249 -8.119 18.722 1.00 90.44 336 ASP A N 1
ATOM 2814 C CA . ASP A 1 336 ? -5.424 -9.322 18.902 1.00 90.44 336 ASP A CA 1
ATOM 2815 C C . ASP A 1 336 ? -4.828 -9.420 20.306 1.00 90.44 336 ASP A C 1
ATOM 2817 O O . ASP A 1 336 ? -4.889 -10.480 20.932 1.00 90.44 336 ASP A O 1
ATOM 2821 N N . CYS A 1 337 ? -4.281 -8.319 20.822 1.00 89.25 337 CYS A N 1
ATOM 2822 C CA . CYS A 1 337 ? -3.724 -8.285 22.168 1.00 89.25 337 CYS A CA 1
ATOM 2823 C C . CYS A 1 337 ? -4.792 -8.538 23.239 1.00 89.25 337 CYS A C 1
ATOM 2825 O O . CYS A 1 337 ? -4.514 -9.242 24.210 1.00 89.25 337 CYS A O 1
ATOM 2827 N N . VAL A 1 338 ? -6.004 -7.998 23.063 1.00 88.94 338 VAL A N 1
ATOM 2828 C CA . VAL A 1 338 ? -7.137 -8.219 23.976 1.00 88.94 338 VAL A CA 1
ATOM 2829 C C . VAL A 1 338 ? -7.574 -9.683 23.947 1.00 88.94 338 VAL A C 1
ATOM 2831 O O . VAL A 1 338 ? -7.616 -10.317 24.998 1.00 88.94 338 VAL A O 1
ATOM 2834 N N . LEU A 1 339 ? -7.787 -10.256 22.758 1.00 88.00 339 LEU A N 1
ATOM 2835 C CA . LEU A 1 339 ? -8.179 -11.662 22.593 1.00 88.00 339 LEU A CA 1
ATOM 2836 C C . LEU A 1 339 ? -7.170 -12.654 23.187 1.00 88.00 339 LEU A C 1
ATOM 2838 O O . LEU A 1 339 ? -7.544 -13.749 23.596 1.00 88.00 339 LEU A O 1
ATOM 2842 N N . GLN A 1 340 ? -5.887 -12.293 23.208 1.00 88.12 340 GLN A N 1
ATOM 2843 C CA . GLN A 1 340 ? -4.807 -13.157 23.689 1.00 88.12 340 GLN A CA 1
ATOM 2844 C C . GLN A 1 340 ? -4.382 -12.850 25.132 1.00 88.12 340 GLN A C 1
ATOM 2846 O O . GLN A 1 340 ? -3.453 -13.478 25.635 1.00 88.12 340 GLN A O 1
ATOM 2851 N N . GLY A 1 341 ? -5.000 -11.863 25.790 1.00 82.06 341 GLY A N 1
ATOM 2852 C CA . GLY A 1 341 ? -4.615 -11.427 27.136 1.00 82.06 341 GLY A CA 1
ATOM 2853 C C . GLY A 1 341 ? -3.218 -10.791 27.223 1.00 82.06 341 GLY A C 1
ATOM 2854 O O . GLY A 1 341 ? -2.662 -10.668 28.312 1.00 82.06 341 GLY A O 1
ATOM 2855 N N . ARG A 1 342 ? -2.627 -10.364 26.097 1.00 80.38 342 ARG A N 1
ATOM 2856 C CA . ARG A 1 342 ? -1.257 -9.820 26.005 1.00 80.38 342 ARG A CA 1
ATOM 2857 C C . ARG A 1 342 ? -1.238 -8.291 26.032 1.00 80.38 342 ARG A C 1
ATOM 2859 O O . ARG A 1 342 ? -0.671 -7.643 25.155 1.00 80.38 342 ARG A O 1
ATOM 2866 N N . LYS A 1 343 ? -1.844 -7.689 27.061 1.00 68.69 343 LYS A N 1
ATOM 2867 C CA . LYS A 1 343 ? -1.972 -6.219 27.162 1.00 68.69 343 LYS A CA 1
ATOM 2868 C C . LYS A 1 343 ? -0.630 -5.477 27.275 1.00 68.69 343 LYS A C 1
ATOM 2870 O O . LYS A 1 343 ? -0.526 -4.331 26.847 1.00 68.69 343 LYS A O 1
ATOM 2875 N N . ASN A 1 344 ? 0.411 -6.146 27.769 1.00 65.00 344 ASN A N 1
ATOM 2876 C CA . ASN A 1 344 ? 1.754 -5.571 27.908 1.00 65.00 344 ASN A CA 1
ATOM 2877 C C . ASN A 1 344 ? 2.439 -5.292 26.552 1.00 65.00 344 ASN A C 1
ATOM 2879 O O . ASN A 1 344 ? 3.323 -4.445 26.484 1.00 65.00 344 ASN A O 1
ATOM 2883 N N . GLU A 1 345 ? 2.013 -5.952 25.466 1.00 64.19 345 GLU A N 1
ATOM 2884 C CA . GLU A 1 345 ? 2.557 -5.757 24.108 1.00 64.19 345 GLU A CA 1
ATOM 2885 C C . GLU A 1 345 ? 1.870 -4.601 23.348 1.00 64.19 345 GLU A C 1
ATOM 2887 O O . GLU A 1 345 ? 2.326 -4.184 22.286 1.00 64.19 345 GLU A O 1
ATOM 2892 N N . ILE A 1 346 ? 0.809 -4.003 23.906 1.00 61.94 346 ILE A N 1
ATOM 2893 C CA . ILE A 1 346 ? 0.055 -2.906 23.267 1.00 61.94 346 ILE A CA 1
ATOM 2894 C C . ILE A 1 346 ? 0.877 -1.592 23.215 1.00 61.94 346 ILE A C 1
ATOM 2896 O O . ILE A 1 346 ? 0.551 -0.645 22.491 1.00 61.94 346 ILE A O 1
ATOM 2900 N N . GLY A 1 347 ? 1.985 -1.517 23.960 1.00 57.56 347 GLY A N 1
ATOM 2901 C CA . GLY A 1 347 ? 2.916 -0.386 23.941 1.00 57.56 347 GLY A CA 1
ATOM 2902 C C . GLY A 1 347 ? 3.621 -0.158 22.596 1.00 57.56 347 GLY A C 1
ATOM 2903 O O . GLY A 1 347 ? 4.072 0.956 22.353 1.00 57.56 347 GLY A O 1
ATOM 2904 N N . SER A 1 348 ? 3.671 -1.158 21.705 1.00 59.12 348 SER A N 1
ATOM 2905 C CA . SER A 1 348 ? 4.349 -1.072 20.399 1.00 59.12 348 SER A CA 1
ATOM 2906 C C . SER A 1 348 ? 3.509 -0.432 19.285 1.00 59.12 348 SER A C 1
ATOM 2908 O O . SER A 1 348 ? 3.866 -0.522 18.111 1.00 59.12 348 SER A O 1
ATOM 2910 N N . LEU A 1 349 ? 2.357 0.152 19.621 1.00 63.69 349 LEU A N 1
ATOM 2911 C CA . LEU A 1 349 ? 1.455 0.731 18.633 1.00 63.69 349 LEU A CA 1
ATOM 2912 C C . LEU A 1 349 ? 2.087 1.972 17.994 1.00 63.69 349 LEU A C 1
ATOM 2914 O O . LEU A 1 349 ? 2.582 2.859 18.689 1.00 63.69 349 LEU A O 1
ATOM 2918 N N . LEU A 1 350 ? 2.036 2.044 16.666 1.00 62.84 350 LEU A N 1
ATOM 2919 C CA . LEU A 1 350 ? 2.462 3.227 15.932 1.00 62.84 350 LEU A CA 1
ATOM 2920 C C . LEU A 1 350 ? 1.443 4.337 16.178 1.00 62.84 350 LEU A C 1
ATOM 2922 O O . LEU A 1 350 ? 0.328 4.294 15.652 1.00 62.84 350 LEU A O 1
ATOM 2926 N N . ASN A 1 351 ? 1.817 5.323 16.988 1.00 64.38 351 ASN A N 1
ATOM 2927 C CA . ASN A 1 351 ? 1.016 6.527 17.135 1.00 64.38 351 ASN A CA 1
ATOM 2928 C C . ASN A 1 351 ? 1.043 7.276 15.803 1.00 64.38 351 ASN A C 1
ATOM 2930 O O . ASN A 1 351 ? 2.110 7.611 15.296 1.00 64.38 351 ASN A O 1
ATOM 2934 N N . LEU A 1 352 ? -0.133 7.586 15.260 1.00 64.62 352 LEU A N 1
ATOM 2935 C CA . LEU A 1 352 ? -0.265 8.360 14.022 1.00 64.62 352 LEU A CA 1
ATOM 2936 C C . LEU A 1 352 ? 0.069 9.856 14.203 1.00 64.62 352 LEU A C 1
ATOM 2938 O O . LEU A 1 352 ? -0.342 10.663 13.383 1.00 64.62 352 LEU A O 1
ATOM 2942 N N . ASN A 1 353 ? 0.811 10.207 15.264 1.00 50.78 353 ASN A N 1
ATOM 2943 C CA . ASN A 1 353 ? 1.221 11.552 15.667 1.00 50.78 353 ASN A CA 1
ATOM 2944 C C . ASN A 1 353 ? 0.163 12.627 15.373 1.00 50.78 353 ASN A C 1
ATOM 2946 O O . ASN A 1 353 ? 0.259 13.367 14.394 1.00 50.78 353 ASN A O 1
ATOM 2950 N N . LYS A 1 354 ? -0.803 12.726 16.289 1.00 47.69 354 LYS A N 1
ATOM 2951 C CA . LYS A 1 354 ? -1.406 14.008 16.657 1.00 47.69 354 LYS A CA 1
ATOM 2952 C C . LYS A 1 354 ? -0.744 14.494 17.934 1.00 47.69 354 LYS A C 1
ATOM 2954 O O . LYS A 1 354 ? -0.615 13.648 18.855 1.00 47.69 354 LYS A O 1
#

pLDDT: mean 86.0, std 15.7, range [30.22, 98.0]